Protein AF-A0A952D5P7-F1 (afdb_monomer_lite)

Sequence (368 aa):
MTSQTILGIRSDRVEPAFLETVGTHIARVNDELDELVASSSRLVEDAGRHTLSAGGKRLRPALVAIVAESTGKPFDGKRAARIGAAMELVHMATLMHDDVIDHASTRRGRPTAGSVFGNTAAILTGDVLLAKAMSVLAHDGDLRIIRMVSDMVVQMAEGEVRELEVRGNVHLSEDEHTEILRMKTAEFVRACCQAGALLAGLGEADAGEIGAYGFHIGMAFQIVDDLLDYEGDSEAIGKLRATDFREGCATYPLILVRPHLTEAELALVERKFGNGVSDDELRLIVQCTSAARWPPPAPSPITTCPRPRPASHRFRRRREGPCSRLWPRPSSPERREPVSPRRLRSRRHALSWRRAGGTRRRGSASPA

Structure (mmCIF, N/CA/C/O backbone):
data_AF-A0A952D5P7-F1
#
_entry.id   AF-A0A952D5P7-F1
#
loop_
_atom_site.group_PDB
_atom_site.id
_atom_site.type_symbol
_atom_site.label_atom_id
_atom_site.label_alt_id
_atom_site.label_comp_id
_atom_site.label_asym_id
_atom_site.label_entity_id
_atom_site.label_seq_id
_atom_site.pdbx_PDB_ins_code
_atom_site.Cartn_x
_atom_site.Cartn_y
_atom_site.Cartn_z
_atom_site.occupancy
_atom_site.B_iso_or_equiv
_atom_site.auth_seq_id
_atom_site.auth_comp_id
_atom_site.auth_asym_id
_atom_site.auth_atom_id
_atom_site.pdbx_PDB_model_num
ATOM 1 N N . MET A 1 1 ? 8.297 8.986 14.077 1.00 40.31 1 MET A N 1
ATOM 2 C CA . MET A 1 1 ? 8.394 10.119 13.126 1.00 40.31 1 MET A CA 1
ATOM 3 C C . MET A 1 1 ? 7.031 10.315 12.498 1.00 40.31 1 MET A C 1
ATOM 5 O O . MET A 1 1 ? 6.638 9.525 11.651 1.00 40.31 1 MET A O 1
ATOM 9 N N . THR A 1 2 ? 6.287 11.296 12.988 1.00 46.56 2 THR A N 1
ATOM 10 C CA . THR A 1 2 ? 4.833 11.389 12.830 1.00 46.56 2 THR A CA 1
ATOM 11 C C . THR A 1 2 ? 4.473 12.884 12.769 1.00 46.56 2 THR A C 1
ATOM 13 O O . THR A 1 2 ? 5.029 13.683 13.514 1.00 46.56 2 THR A O 1
ATOM 16 N N . SER A 1 3 ? 3.645 13.288 11.798 1.00 39.22 3 SER A N 1
ATOM 17 C CA . SER A 1 3 ? 3.281 14.672 11.397 1.00 39.22 3 SER A CA 1
ATOM 18 C C . SER A 1 3 ? 4.268 15.504 10.544 1.00 39.22 3 SER A C 1
ATOM 20 O O . SER A 1 3 ? 3.834 16.121 9.572 1.00 39.22 3 SER A O 1
ATOM 22 N N . GLN A 1 4 ? 5.586 15.506 10.792 1.00 43.34 4 GLN A N 1
ATOM 23 C CA . GLN A 1 4 ? 6.505 16.413 10.058 1.00 43.34 4 GLN A CA 1
ATOM 24 C C . GLN A 1 4 ? 6.654 16.125 8.547 1.00 43.34 4 GLN A C 1
ATOM 26 O O . GLN A 1 4 ? 6.896 17.046 7.773 1.00 43.34 4 GLN A O 1
ATOM 31 N N . THR A 1 5 ? 6.458 14.883 8.091 1.00 51.06 5 THR A N 1
ATOM 32 C CA . THR A 1 5 ? 6.579 14.522 6.661 1.00 51.06 5 THR A CA 1
ATOM 33 C C . THR A 1 5 ? 5.479 15.139 5.791 1.00 51.06 5 THR A C 1
ATOM 35 O O . THR A 1 5 ? 5.692 15.368 4.604 1.00 51.06 5 THR A O 1
ATOM 38 N N . ILE A 1 6 ? 4.308 15.429 6.366 1.00 50.66 6 ILE A N 1
ATOM 39 C CA . ILE A 1 6 ? 3.183 16.053 5.650 1.00 50.66 6 ILE A CA 1
ATOM 40 C C . ILE A 1 6 ? 3.339 17.572 5.592 1.00 50.66 6 ILE A C 1
ATOM 42 O O . ILE A 1 6 ? 2.975 18.181 4.594 1.00 50.66 6 ILE A O 1
ATOM 46 N N . LEU A 1 7 ? 3.977 18.170 6.599 1.00 45.31 7 LEU A N 1
ATOM 47 C CA . LEU A 1 7 ? 4.315 19.597 6.609 1.00 45.31 7 LEU A CA 1
ATOM 48 C C . LEU A 1 7 ? 5.419 19.967 5.598 1.00 45.31 7 LEU A C 1
ATOM 50 O O . LEU A 1 7 ? 5.612 21.145 5.317 1.00 45.31 7 LEU A O 1
ATOM 54 N N . GLY A 1 8 ? 6.126 18.976 5.040 1.00 46.44 8 GLY A N 1
ATOM 55 C CA . GLY A 1 8 ? 7.062 19.145 3.921 1.00 46.44 8 GLY A CA 1
ATOM 56 C C . GLY A 1 8 ? 6.413 19.073 2.530 1.00 46.44 8 GLY A C 1
ATOM 57 O O . GLY A 1 8 ? 7.090 19.307 1.530 1.00 46.44 8 GLY A O 1
ATOM 58 N N . ILE A 1 9 ? 5.116 18.748 2.439 1.00 54.69 9 ILE A N 1
ATOM 59 C CA . ILE A 1 9 ? 4.343 18.895 1.198 1.00 54.69 9 ILE A CA 1
ATOM 60 C C . ILE A 1 9 ? 4.233 20.393 0.936 1.00 54.69 9 ILE A C 1
ATOM 62 O O . ILE A 1 9 ? 3.907 21.139 1.856 1.00 54.69 9 ILE A O 1
ATOM 66 N N . ARG A 1 10 ? 4.525 20.842 -0.293 1.00 48.34 10 ARG A N 1
ATOM 67 C CA . ARG A 1 10 ? 4.485 22.271 -0.624 1.00 48.34 10 ARG A CA 1
ATOM 68 C C . ARG A 1 10 ? 3.146 22.874 -0.172 1.00 48.34 10 ARG A C 1
ATOM 70 O O . ARG A 1 10 ? 2.084 22.557 -0.711 1.00 48.34 10 ARG A O 1
ATOM 77 N N . SER A 1 11 ? 3.218 23.718 0.854 1.00 53.88 11 SER A N 1
ATOM 78 C CA . SER A 1 11 ? 2.071 24.335 1.526 1.00 53.88 11 SER A CA 1
ATOM 79 C C . SER A 1 11 ? 1.372 25.393 0.668 1.00 53.88 11 SER A C 1
ATOM 81 O O . SER A 1 11 ? 0.355 25.944 1.074 1.00 53.88 11 SER A O 1
ATOM 83 N N . ASP A 1 12 ? 1.891 25.667 -0.532 1.00 63.38 12 ASP A N 1
ATOM 84 C CA . ASP A 1 12 ? 1.315 26.585 -1.514 1.00 63.38 12 ASP A CA 1
ATOM 85 C C . ASP A 1 12 ? 0.089 26.001 -2.238 1.00 63.38 12 ASP A C 1
ATOM 87 O O . ASP A 1 12 ? -0.689 26.753 -2.822 1.00 63.38 12 ASP A O 1
ATOM 91 N N . ARG A 1 13 ? -0.100 24.672 -2.206 1.00 69.88 13 ARG A N 1
ATOM 92 C CA . ARG A 1 13 ? -1.185 23.977 -2.926 1.00 69.88 13 ARG A CA 1
ATOM 93 C C . ARG A 1 13 ? -2.249 23.341 -2.038 1.00 69.88 13 ARG A C 1
ATOM 95 O O . ARG A 1 13 ? -3.287 22.937 -2.559 1.00 69.88 13 ARG A O 1
ATOM 102 N N . VAL A 1 14 ? -2.004 23.223 -0.735 1.00 76.81 14 VAL A N 1
ATOM 103 C CA . VAL A 1 14 ? -2.918 22.571 0.211 1.00 76.81 14 VAL A CA 1
ATOM 104 C C . VAL A 1 14 ? -3.137 23.484 1.405 1.00 76.81 14 VAL A C 1
ATOM 106 O O . VAL A 1 14 ? -2.178 23.989 1.982 1.00 76.81 14 VAL A O 1
ATOM 109 N N . GLU A 1 15 ? -4.400 23.691 1.781 1.00 83.62 15 GLU A N 1
ATOM 110 C CA . GLU A 1 15 ? -4.741 24.554 2.910 1.00 83.62 15 GLU A CA 1
ATOM 111 C C . GLU A 1 15 ? -4.111 24.032 4.217 1.00 83.62 15 GLU A C 1
ATOM 113 O O . GLU A 1 15 ? -4.280 22.853 4.546 1.00 83.62 15 GLU A O 1
ATOM 118 N N . PRO A 1 16 ? -3.427 24.885 5.007 1.00 83.06 16 PRO A N 1
ATOM 119 C CA . PRO A 1 16 ? -2.783 24.464 6.253 1.00 83.06 16 PRO A CA 1
ATOM 120 C C . PRO A 1 16 ? -3.735 23.791 7.247 1.00 83.06 16 PRO A C 1
ATOM 122 O O . PRO A 1 16 ? -3.363 22.803 7.875 1.00 83.06 16 PRO A O 1
ATOM 125 N N . ALA A 1 17 ? -4.980 24.272 7.335 1.00 85.31 17 ALA A N 1
ATOM 126 C CA . ALA A 1 17 ? -6.007 23.688 8.196 1.00 85.31 17 ALA A CA 1
ATOM 127 C C . ALA A 1 17 ? -6.313 22.228 7.823 1.00 85.31 17 ALA A C 1
ATOM 129 O O . ALA A 1 17 ? -6.470 21.380 8.696 1.00 85.31 17 ALA A O 1
ATOM 130 N N . PHE A 1 18 ? -6.326 21.903 6.527 1.00 86.00 18 PHE A N 1
ATOM 131 C CA . PHE A 1 18 ? -6.507 20.524 6.084 1.00 86.00 18 PHE A CA 1
ATOM 132 C C . PHE A 1 18 ? -5.317 19.644 6.484 1.00 86.00 18 PHE A C 1
ATOM 134 O O . PHE A 1 18 ? -5.513 18.525 6.955 1.00 86.00 18 PHE A O 1
ATOM 141 N N . LEU A 1 19 ? -4.081 20.143 6.358 1.00 85.44 19 LEU A N 1
ATOM 142 C CA . LEU A 1 19 ? -2.887 19.404 6.791 1.00 85.44 19 LEU A CA 1
ATOM 143 C C . LEU A 1 19 ? -2.897 19.128 8.304 1.00 85.44 19 LEU A C 1
ATOM 145 O O . LEU A 1 19 ? -2.477 18.051 8.730 1.00 85.44 19 LEU A O 1
ATOM 149 N N . GLU A 1 20 ? -3.4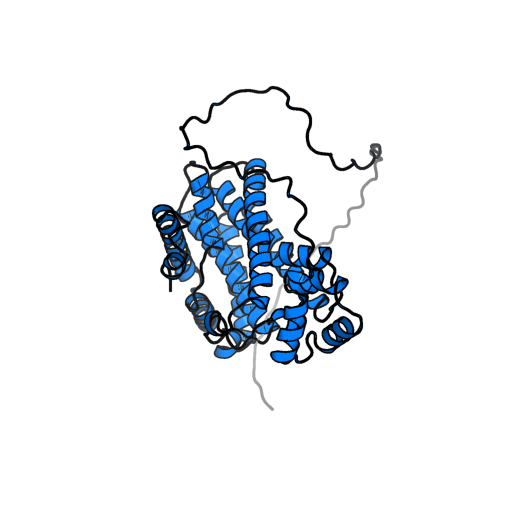13 20.057 9.109 1.00 87.19 20 GLU A N 1
ATOM 150 C CA . GLU A 1 20 ? -3.600 19.876 10.553 1.00 87.19 20 GLU A CA 1
ATOM 151 C C . GLU A 1 20 ? -4.640 18.787 10.871 1.00 87.19 20 GLU A C 1
ATOM 153 O O . GLU A 1 20 ? -4.386 17.904 11.700 1.00 87.19 20 GLU A O 1
ATOM 158 N N . THR A 1 21 ? -5.773 18.776 10.159 1.00 88.62 21 THR A N 1
ATOM 159 C CA . THR A 1 21 ? -6.777 17.703 10.257 1.00 88.62 21 THR A CA 1
ATOM 160 C C . THR A 1 21 ? -6.169 16.341 9.924 1.00 88.62 21 THR A C 1
ATOM 162 O O . THR A 1 21 ? -6.333 15.380 10.680 1.00 88.62 21 THR A O 1
ATOM 165 N N . VAL A 1 22 ? -5.406 16.248 8.830 1.00 90.00 22 VAL A N 1
ATOM 166 C CA . VAL A 1 22 ? -4.704 15.013 8.445 1.00 90.00 22 VAL A CA 1
ATOM 167 C C . VAL A 1 22 ? -3.734 14.578 9.549 1.00 90.00 22 VAL A C 1
ATOM 169 O O . VAL A 1 22 ? -3.730 13.409 9.938 1.00 90.00 22 VAL A O 1
ATOM 172 N N . GLY A 1 23 ? -2.945 15.509 10.095 1.00 90.12 23 GLY A N 1
ATOM 173 C CA . GLY A 1 23 ? -2.011 15.237 11.191 1.00 90.12 23 GLY A CA 1
ATOM 174 C C . GLY A 1 23 ? -2.701 14.695 12.445 1.00 90.12 23 GLY A C 1
ATOM 175 O O . GLY A 1 23 ? -2.203 13.754 13.064 1.00 90.12 23 GLY A O 1
ATOM 176 N N . THR A 1 24 ? -3.883 15.219 12.774 1.00 91.81 24 THR A N 1
ATOM 177 C CA . THR A 1 24 ? -4.693 14.765 13.915 1.00 91.81 24 THR A CA 1
ATOM 178 C C . THR A 1 24 ? -5.162 13.321 13.739 1.00 91.81 24 THR A C 1
ATOM 180 O O . THR A 1 24 ? -5.039 12.509 14.659 1.00 91.81 24 THR A O 1
ATOM 183 N N . HIS A 1 25 ? -5.664 12.964 12.555 1.00 94.00 25 HIS A N 1
ATOM 184 C CA . HIS A 1 25 ? -6.090 11.588 12.269 1.00 94.00 25 HIS A CA 1
ATOM 185 C C . HIS A 1 25 ? -4.917 10.612 12.247 1.00 94.00 25 HIS A C 1
ATOM 187 O O . HIS A 1 25 ? -5.035 9.501 12.758 1.00 94.00 25 HIS A O 1
ATOM 193 N N . ILE A 1 26 ? -3.763 11.039 11.732 1.00 93.38 26 ILE A N 1
ATOM 194 C CA . ILE A 1 26 ? -2.533 10.243 11.781 1.00 93.38 26 ILE A CA 1
ATOM 195 C C . ILE A 1 26 ? -2.104 9.991 13.221 1.00 93.38 26 ILE A C 1
ATOM 197 O O . ILE A 1 26 ? -1.764 8.858 13.544 1.00 93.38 26 ILE A O 1
ATOM 201 N N . ALA A 1 27 ? -2.123 11.004 14.090 1.00 92.75 27 ALA A N 1
ATOM 202 C CA . ALA A 1 27 ? -1.778 10.833 15.500 1.00 92.75 27 ALA A CA 1
ATOM 203 C C . ALA A 1 27 ? -2.647 9.748 16.157 1.00 92.75 27 ALA A C 1
ATOM 205 O O . ALA A 1 27 ? -2.105 8.783 16.682 1.00 92.75 27 ALA A O 1
ATOM 206 N N . ARG A 1 28 ? -3.973 9.823 15.984 1.00 95.00 28 ARG A N 1
ATOM 207 C CA . ARG A 1 28 ? -4.914 8.820 16.517 1.00 95.00 28 ARG A CA 1
ATOM 208 C C . ARG A 1 28 ? -4.662 7.409 15.985 1.00 95.00 28 ARG A C 1
ATOM 210 O O . ARG A 1 28 ? -4.776 6.443 16.727 1.00 95.00 28 ARG A O 1
ATOM 217 N N . VAL A 1 29 ? -4.332 7.281 14.699 1.00 96.31 29 VAL A N 1
ATOM 218 C CA . VAL A 1 29 ? -3.965 5.985 14.107 1.00 96.31 29 VAL A CA 1
ATOM 219 C C . VAL A 1 29 ? -2.674 5.447 14.724 1.00 96.31 29 VAL A C 1
ATOM 221 O O . VAL A 1 29 ? -2.585 4.249 14.962 1.00 96.31 29 VAL A O 1
ATOM 224 N N . ASN A 1 30 ? -1.677 6.298 14.986 1.00 94.25 30 ASN A N 1
ATOM 225 C CA . ASN A 1 30 ? -0.434 5.845 15.614 1.00 94.25 30 ASN A CA 1
ATOM 226 C C . ASN A 1 30 ? -0.658 5.376 17.052 1.00 94.25 30 ASN A C 1
ATOM 228 O O . ASN A 1 30 ? -0.090 4.354 17.416 1.00 94.25 30 ASN A O 1
ATOM 232 N N . ASP A 1 31 ? -1.518 6.058 17.813 1.00 95.06 31 ASP A N 1
ATOM 233 C CA . ASP A 1 31 ? -1.876 5.629 19.168 1.00 95.06 31 ASP A CA 1
ATOM 234 C C . ASP A 1 31 ? -2.476 4.209 19.148 1.00 95.06 31 ASP A C 1
ATOM 236 O O . ASP A 1 31 ? -2.040 3.330 19.891 1.00 95.06 31 ASP A O 1
ATOM 240 N N . GLU A 1 32 ? -3.415 3.938 18.232 1.00 97.25 32 GLU A N 1
ATOM 241 C CA . GLU A 1 32 ? -3.988 2.593 18.065 1.00 97.25 32 GLU A CA 1
ATOM 242 C C . GLU A 1 32 ? -2.945 1.582 17.542 1.00 97.25 32 GLU A C 1
ATOM 244 O O . GLU A 1 32 ? -2.941 0.425 17.961 1.00 97.25 32 GLU A O 1
ATOM 249 N N . LEU A 1 33 ? -2.027 1.982 16.653 1.00 96.38 33 LEU A N 1
ATOM 250 C CA . LEU A 1 33 ? -0.957 1.101 16.164 1.00 96.38 33 LEU A CA 1
ATOM 251 C C . LEU A 1 33 ? 0.014 0.698 17.272 1.00 96.38 33 LEU A C 1
ATOM 253 O O . LEU A 1 33 ? 0.384 -0.473 17.327 1.00 96.38 33 LEU A O 1
ATOM 257 N N . ASP A 1 34 ? 0.407 1.621 18.150 1.00 94.19 34 ASP A N 1
ATOM 258 C CA . ASP A 1 34 ? 1.333 1.349 19.254 1.00 94.19 34 ASP A CA 1
ATOM 259 C C . ASP A 1 34 ? 0.781 0.302 20.229 1.00 94.19 34 ASP A C 1
ATOM 261 O O . ASP A 1 34 ? 1.543 -0.542 20.726 1.00 94.19 34 ASP A O 1
ATOM 265 N N . GLU A 1 35 ? -0.537 0.317 20.452 1.00 95.44 35 GLU A N 1
ATOM 266 C CA . GLU A 1 35 ? -1.253 -0.727 21.186 1.00 95.44 35 GLU A CA 1
ATOM 267 C C . GLU A 1 35 ? -1.297 -2.039 20.393 1.00 95.44 35 GLU A C 1
ATOM 269 O O . GLU A 1 35 ? -0.984 -3.108 20.922 1.00 95.44 35 GLU A O 1
ATOM 274 N N . LEU A 1 36 ? -1.675 -1.980 19.114 1.00 96.44 36 LEU A N 1
ATOM 275 C CA . LEU A 1 36 ? -1.920 -3.174 18.311 1.00 96.44 36 LEU A CA 1
ATOM 276 C C . LEU A 1 36 ? -0.642 -3.939 17.945 1.00 96.44 36 LEU A C 1
ATOM 278 O O . LEU A 1 36 ? -0.701 -5.160 17.781 1.00 96.44 36 LEU A O 1
ATOM 282 N N . VAL A 1 37 ? 0.521 -3.291 17.841 1.00 95.81 37 VAL A N 1
ATOM 283 C CA . VAL A 1 37 ? 1.791 -3.994 17.573 1.00 95.81 37 VAL A CA 1
ATOM 284 C C . VAL A 1 37 ? 2.309 -4.776 18.783 1.00 95.81 37 VAL A C 1
ATOM 286 O O . VAL A 1 37 ? 3.024 -5.760 18.585 1.00 95.81 37 VAL A O 1
ATOM 289 N N . ALA A 1 38 ? 1.887 -4.435 20.007 1.00 95.19 38 ALA A N 1
ATOM 290 C CA . ALA A 1 38 ? 2.296 -5.129 21.232 1.00 95.19 38 ALA A CA 1
ATOM 291 C C . A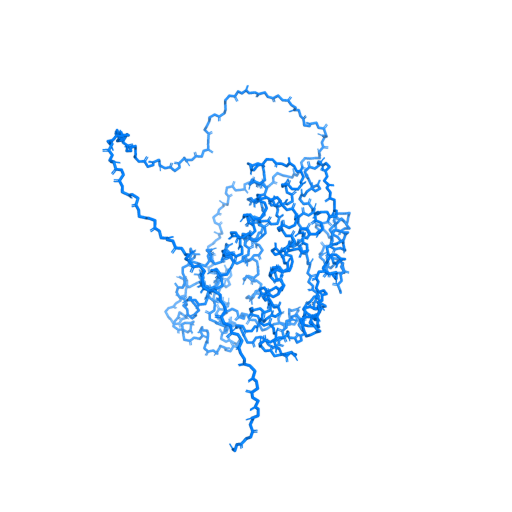LA A 1 38 ? 2.002 -6.639 21.168 1.00 95.19 38 ALA A C 1
ATOM 293 O O . ALA A 1 38 ? 0.968 -7.063 20.642 1.00 95.19 38 ALA A O 1
ATOM 294 N N . SER A 1 39 ? 2.908 -7.482 21.665 1.00 95.75 39 SER A N 1
ATOM 295 C CA . SER A 1 39 ? 2.803 -8.938 21.513 1.00 95.75 39 SER A CA 1
ATOM 296 C C . SER A 1 39 ? 3.342 -9.679 22.729 1.00 95.75 39 SER A C 1
ATOM 298 O O . SER A 1 39 ? 4.310 -9.273 23.356 1.00 95.75 39 SER A O 1
ATOM 300 N N . SER A 1 40 ? 2.764 -10.843 23.030 1.00 94.38 40 SER A N 1
ATOM 301 C CA . SER A 1 40 ? 3.341 -11.753 24.028 1.00 94.38 40 SER A CA 1
ATOM 302 C C . SER A 1 40 ? 4.680 -12.346 23.571 1.00 94.38 40 SER A C 1
ATOM 304 O O . SER A 1 40 ? 5.491 -12.759 24.399 1.00 94.38 40 SER A O 1
ATOM 306 N N . SER A 1 41 ? 4.925 -12.387 22.257 1.00 97.12 41 SER A N 1
ATOM 307 C CA . SER A 1 41 ? 6.217 -12.751 21.684 1.00 97.12 41 SER A CA 1
ATOM 308 C C . SER A 1 41 ? 7.071 -11.503 21.497 1.00 97.12 41 SER A C 1
ATOM 310 O O . SER A 1 41 ? 6.788 -10.678 20.627 1.00 97.12 41 SER A O 1
ATOM 312 N N . ARG A 1 42 ? 8.159 -11.411 22.269 1.00 96.44 42 ARG A N 1
ATOM 313 C CA . ARG A 1 42 ? 9.106 -10.292 22.197 1.00 96.44 42 ARG A CA 1
ATOM 314 C C . ARG A 1 42 ? 9.672 -10.087 20.789 1.00 96.44 42 ARG A C 1
ATOM 316 O O . ARG A 1 42 ? 9.766 -8.955 20.346 1.00 96.44 42 ARG A O 1
ATOM 323 N N . LEU A 1 43 ? 9.990 -11.166 20.069 1.00 95.88 43 LEU A N 1
ATOM 324 C CA . LEU A 1 43 ? 10.526 -11.074 18.705 1.00 95.88 43 LEU A CA 1
ATOM 325 C C . LEU A 1 43 ? 9.527 -10.421 17.736 1.00 95.88 43 LEU A C 1
ATOM 327 O O . LEU A 1 43 ? 9.912 -9.573 16.939 1.00 95.88 43 LEU A O 1
ATOM 331 N N . VAL A 1 44 ? 8.248 -10.794 17.832 1.00 96.88 44 VAL A N 1
ATOM 332 C CA . VAL A 1 44 ? 7.176 -10.220 17.003 1.00 96.88 44 VAL A CA 1
ATOM 333 C C . VAL A 1 44 ? 6.958 -8.750 17.349 1.00 96.88 44 VAL A C 1
ATOM 335 O O . VAL A 1 44 ? 6.784 -7.927 16.454 1.00 96.88 44 VAL A O 1
ATOM 338 N N . GLU A 1 45 ? 6.970 -8.411 18.640 1.00 97.06 45 GLU A N 1
ATOM 339 C CA . GLU A 1 45 ? 6.838 -7.021 19.074 1.00 97.06 45 GLU A CA 1
ATOM 340 C C . GLU A 1 45 ? 8.015 -6.166 18.596 1.00 97.06 45 GLU A C 1
ATOM 342 O O . GLU A 1 45 ? 7.791 -5.123 17.986 1.00 97.06 45 GLU A O 1
ATOM 347 N N . ASP A 1 46 ? 9.252 -6.622 18.799 1.00 96.81 46 ASP A N 1
ATOM 348 C CA . ASP A 1 46 ? 10.459 -5.891 18.409 1.00 96.81 46 ASP A CA 1
ATOM 349 C C . ASP A 1 46 ? 10.507 -5.678 16.882 1.00 96.81 46 ASP A C 1
ATOM 351 O O . ASP A 1 46 ? 10.734 -4.556 16.422 1.00 96.81 46 ASP A O 1
ATOM 355 N N . ALA A 1 47 ? 10.207 -6.707 16.079 1.00 96.06 47 ALA A N 1
ATOM 356 C CA . ALA A 1 47 ? 10.176 -6.602 14.617 1.00 96.06 47 ALA A CA 1
ATOM 357 C C . ALA A 1 47 ? 9.012 -5.730 14.097 1.00 96.06 47 ALA A C 1
ATOM 359 O O . ALA A 1 47 ? 9.188 -4.930 13.169 1.00 96.06 47 ALA A O 1
ATOM 360 N N . GLY A 1 48 ? 7.829 -5.832 14.712 1.00 96.00 48 GLY A N 1
ATOM 361 C CA . GLY A 1 48 ? 6.672 -5.000 14.379 1.00 96.00 48 GLY A CA 1
ATOM 362 C C . GLY A 1 48 ? 6.909 -3.526 14.718 1.00 96.00 48 GLY A C 1
ATOM 363 O O . GLY A 1 48 ? 6.678 -2.650 13.880 1.00 96.00 48 GLY A O 1
ATOM 364 N N . ARG A 1 49 ? 7.453 -3.243 15.909 1.00 95.62 49 ARG A N 1
ATOM 365 C CA . ARG A 1 49 ? 7.838 -1.888 16.336 1.00 95.62 49 ARG A CA 1
ATOM 366 C C . ARG A 1 49 ? 8.965 -1.321 15.486 1.00 95.62 49 ARG A C 1
ATOM 368 O O . ARG A 1 49 ? 8.923 -0.137 15.160 1.00 95.62 49 ARG A O 1
ATOM 375 N N . HIS A 1 50 ? 9.935 -2.139 15.075 1.00 94.50 50 HIS A N 1
ATOM 376 C CA . HIS A 1 50 ? 10.985 -1.713 14.147 1.00 94.50 50 HIS A CA 1
ATOM 377 C C . HIS A 1 50 ? 10.385 -1.212 12.829 1.00 94.50 50 HIS A C 1
ATOM 379 O O . HIS A 1 50 ? 10.656 -0.079 12.426 1.00 94.50 50 HIS A O 1
ATOM 385 N N . THR A 1 51 ? 9.486 -1.995 12.228 1.00 92.31 51 THR A N 1
ATOM 386 C CA . THR A 1 51 ? 8.772 -1.625 10.993 1.00 92.31 51 THR A CA 1
ATOM 387 C C . THR A 1 51 ? 7.919 -0.368 11.184 1.00 92.31 51 THR A C 1
ATOM 389 O O . THR A 1 51 ? 7.961 0.548 10.362 1.00 92.31 51 THR A O 1
ATOM 392 N N . LEU A 1 52 ? 7.204 -0.257 12.309 1.00 91.88 52 LEU A N 1
ATOM 393 C CA . LEU A 1 52 ? 6.414 0.931 12.647 1.00 91.88 52 LEU A CA 1
ATOM 394 C C . LEU A 1 52 ? 7.300 2.184 12.786 1.00 91.88 52 LEU A C 1
ATOM 396 O O . LEU A 1 52 ? 6.970 3.253 12.260 1.00 91.88 52 LEU A O 1
ATOM 400 N N . SER A 1 53 ? 8.453 2.044 13.448 1.00 88.06 53 SER A N 1
ATOM 401 C CA . SER A 1 53 ? 9.408 3.125 13.726 1.00 88.06 53 SER A CA 1
ATOM 402 C C . SER A 1 53 ? 10.137 3.638 12.483 1.00 88.06 53 SER A C 1
ATOM 404 O O . SER A 1 53 ? 10.562 4.797 12.466 1.00 88.06 53 SER A O 1
ATOM 406 N N . ALA A 1 54 ? 10.212 2.830 11.415 1.00 82.00 54 ALA A N 1
ATOM 407 C CA . ALA A 1 54 ? 10.715 3.254 10.106 1.00 82.00 54 ALA A CA 1
ATOM 408 C C . ALA A 1 54 ? 9.850 4.360 9.463 1.00 82.00 54 ALA A C 1
ATOM 410 O O . ALA A 1 54 ? 10.213 4.942 8.438 1.00 82.00 54 ALA A O 1
ATOM 411 N N . GLY A 1 55 ? 8.718 4.691 10.093 1.00 75.31 55 GLY A N 1
ATOM 412 C CA . GLY A 1 55 ? 7.882 5.831 9.766 1.00 75.31 55 GLY A CA 1
ATOM 413 C C . GLY A 1 55 ? 6.969 5.551 8.583 1.00 75.31 55 GLY A C 1
ATOM 414 O O . GLY A 1 55 ? 6.666 4.407 8.236 1.00 75.31 55 GLY A O 1
ATOM 415 N N . GLY A 1 56 ? 6.503 6.624 7.958 1.00 78.25 56 GLY A N 1
ATOM 416 C CA . GLY A 1 56 ? 5.597 6.583 6.820 1.00 78.25 56 GLY A CA 1
ATOM 417 C C . GLY A 1 56 ? 4.624 7.737 6.847 1.00 78.25 56 GLY A C 1
ATOM 418 O O . GLY A 1 56 ? 4.377 8.341 7.886 1.00 78.25 56 GLY A O 1
ATOM 419 N N . LYS A 1 57 ? 4.073 8.049 5.675 1.00 83.25 57 LYS A N 1
ATOM 420 C CA . LYS A 1 57 ? 3.128 9.160 5.528 1.00 83.25 57 LYS A CA 1
ATOM 421 C C . LYS A 1 57 ? 1.782 8.867 6.203 1.00 83.25 57 LYS A C 1
ATOM 423 O O . LYS A 1 57 ? 1.033 9.803 6.431 1.00 83.25 57 LYS A O 1
ATOM 428 N N . ARG A 1 58 ? 1.471 7.588 6.484 1.00 88.81 58 ARG A N 1
ATOM 429 C CA . ARG A 1 58 ? 0.201 7.114 7.075 1.00 88.81 58 ARG A CA 1
ATOM 430 C C . ARG A 1 58 ? -1.037 7.697 6.378 1.00 88.81 58 ARG A C 1
ATOM 432 O O . ARG A 1 58 ? -2.073 7.911 6.995 1.00 88.81 58 ARG A O 1
ATOM 439 N N . LEU A 1 59 ? -0.935 7.944 5.070 1.00 85.38 59 LEU A N 1
ATOM 440 C CA . LEU A 1 59 ? -2.009 8.575 4.308 1.00 85.38 59 LEU A CA 1
ATOM 441 C C . LEU A 1 59 ? -3.190 7.616 4.113 1.00 85.38 59 LEU A C 1
ATOM 443 O O . LEU A 1 59 ? -4.325 8.004 4.353 1.00 85.38 59 LEU A O 1
ATOM 447 N N . ARG A 1 60 ? -2.924 6.349 3.758 1.00 90.56 60 ARG A N 1
ATOM 448 C CA . ARG A 1 60 ? -3.950 5.300 3.608 1.00 90.56 60 ARG A CA 1
ATOM 449 C C . ARG A 1 60 ? -4.842 5.156 4.850 1.00 90.56 60 ARG A C 1
ATOM 451 O O . ARG A 1 60 ? -6.056 5.257 4.693 1.00 90.56 60 ARG A O 1
ATOM 458 N N . PRO A 1 61 ? -4.306 4.966 6.068 1.00 91.56 61 PRO A N 1
ATOM 459 C CA . PRO A 1 61 ? -5.151 4.826 7.247 1.00 91.56 61 PRO A CA 1
ATOM 460 C C . PRO A 1 61 ? -5.824 6.147 7.647 1.00 91.56 61 PRO A C 1
ATOM 462 O O . PRO A 1 61 ? -6.955 6.127 8.125 1.00 91.56 61 PRO A O 1
ATOM 465 N N . ALA A 1 62 ? -5.196 7.301 7.386 1.00 91.38 62 ALA A N 1
ATOM 466 C CA . ALA A 1 62 ? -5.817 8.604 7.623 1.00 91.38 62 ALA A CA 1
ATOM 467 C C . ALA A 1 62 ? -7.017 8.868 6.697 1.00 91.38 62 ALA A C 1
ATOM 469 O O . ALA A 1 62 ? -7.983 9.500 7.127 1.00 91.38 62 ALA A O 1
ATOM 470 N N . LEU A 1 63 ? -7.001 8.353 5.458 1.00 95.12 63 LEU A N 1
ATOM 471 C CA . LEU A 1 63 ? -8.118 8.494 4.515 1.00 95.12 63 LEU A CA 1
ATOM 472 C C . LEU A 1 63 ? -9.430 7.935 5.071 1.00 95.12 63 LEU A C 1
ATOM 474 O O . LEU A 1 63 ? -10.478 8.493 4.767 1.00 95.12 63 LEU A O 1
ATOM 478 N N . VAL A 1 64 ? -9.388 6.901 5.919 1.00 97.88 64 VAL A N 1
ATOM 479 C CA . VAL A 1 64 ? -10.590 6.352 6.568 1.00 97.88 64 VAL A CA 1
ATOM 480 C C . VAL A 1 64 ? -11.317 7.443 7.362 1.00 97.88 64 VAL A C 1
ATOM 482 O O . VAL A 1 64 ? -12.511 7.671 7.169 1.00 97.88 64 VAL A O 1
ATOM 485 N N . ALA A 1 65 ? -10.595 8.163 8.222 1.00 96.44 65 ALA A N 1
ATOM 486 C CA . ALA A 1 65 ? -11.176 9.207 9.058 1.00 96.44 65 ALA A CA 1
ATOM 487 C C . ALA A 1 65 ? -11.470 10.496 8.272 1.00 96.44 65 ALA A C 1
ATOM 489 O O . ALA A 1 65 ? -12.526 11.093 8.464 1.00 96.44 65 ALA A O 1
ATOM 490 N N . ILE A 1 66 ? -10.590 10.884 7.339 1.00 95.56 66 ILE A N 1
ATOM 491 C CA . ILE A 1 66 ? -10.786 12.062 6.475 1.00 95.56 66 ILE A CA 1
ATOM 492 C C . ILE A 1 66 ? -12.057 11.913 5.637 1.00 95.56 66 ILE A C 1
ATOM 494 O O . ILE A 1 66 ? -12.833 12.858 5.506 1.00 95.56 66 ILE A O 1
ATOM 498 N N . VAL A 1 67 ? -12.290 10.726 5.073 1.00 97.44 67 VAL A N 1
ATOM 499 C CA . VAL A 1 67 ? -13.496 10.464 4.287 1.00 97.44 67 VAL A CA 1
ATOM 500 C C . VAL A 1 67 ? -14.734 10.419 5.171 1.00 97.44 67 VAL A C 1
ATOM 502 O O . VAL A 1 67 ? -15.750 10.989 4.789 1.00 97.44 67 VAL A O 1
ATOM 505 N N . ALA A 1 68 ? -14.668 9.799 6.353 1.00 97.44 68 ALA A N 1
ATOM 506 C CA . ALA A 1 68 ? -15.792 9.817 7.287 1.00 97.44 68 ALA A CA 1
ATOM 507 C C . ALA A 1 68 ? -16.199 11.260 7.647 1.00 97.44 68 ALA A C 1
ATOM 509 O O . ALA A 1 68 ? -17.379 11.610 7.581 1.00 97.44 68 ALA A O 1
ATOM 510 N N . GLU A 1 69 ? -15.217 12.117 7.936 1.00 95.44 69 GLU A N 1
ATOM 511 C CA . GLU A 1 69 ? -15.418 13.530 8.258 1.00 95.44 69 GLU A CA 1
ATOM 512 C C . GLU A 1 69 ? -15.958 14.342 7.071 1.00 95.44 69 GLU A C 1
ATOM 514 O O . GLU A 1 69 ? -16.886 15.137 7.240 1.00 95.44 69 GLU A O 1
ATOM 519 N N . SER A 1 70 ? -15.459 14.103 5.853 1.00 94.81 70 SER A N 1
ATOM 520 C CA . SER A 1 70 ? -15.884 14.841 4.653 1.00 94.81 70 SER A CA 1
ATOM 521 C C . SER A 1 70 ? -17.351 14.611 4.275 1.00 94.81 70 SER A C 1
ATOM 523 O O . SER A 1 70 ? -17.946 15.434 3.576 1.00 94.81 70 SER A O 1
ATOM 525 N N . THR A 1 71 ? -17.978 13.545 4.786 1.00 94.56 71 THR A N 1
ATOM 526 C CA . THR A 1 71 ? -19.421 13.313 4.616 1.00 94.56 71 THR A CA 1
ATOM 527 C C . THR A 1 71 ? -20.295 14.331 5.359 1.00 94.56 71 THR A C 1
ATOM 529 O O . THR A 1 71 ? -21.494 14.431 5.079 1.00 94.56 71 THR A O 1
ATOM 532 N N . GLY A 1 72 ? -19.733 15.056 6.334 1.00 94.00 72 GLY A N 1
ATOM 533 C CA . GLY A 1 72 ? -20.461 15.974 7.211 1.00 94.00 72 GLY A CA 1
ATOM 534 C C . GLY A 1 72 ? -21.439 15.285 8.172 1.00 94.00 72 GLY A C 1
ATOM 535 O O . GLY A 1 72 ? -22.251 15.963 8.807 1.00 94.00 72 GLY A O 1
ATOM 536 N N . LYS A 1 73 ? -21.405 13.950 8.271 1.00 94.19 73 LYS A N 1
ATOM 537 C CA . LYS A 1 73 ? -22.218 13.176 9.214 1.00 94.19 73 LYS A CA 1
ATOM 538 C C . LYS A 1 73 ? -21.425 12.879 10.493 1.00 94.19 73 LYS A C 1
ATOM 540 O O . LYS A 1 73 ? -20.208 12.719 10.429 1.00 94.19 73 LYS A O 1
ATOM 545 N N . PRO A 1 74 ? -22.092 12.763 11.656 1.00 94.62 74 PRO A N 1
ATOM 546 C CA . PRO A 1 74 ? -21.441 12.280 12.869 1.00 94.62 74 PRO A CA 1
ATOM 547 C C . PRO A 1 74 ? -20.887 10.865 12.673 1.00 94.62 74 PRO A C 1
ATOM 549 O O . PRO A 1 74 ? -21.572 10.003 12.122 1.00 94.62 74 PRO A O 1
ATOM 552 N N . PHE A 1 75 ? -19.679 10.621 13.172 1.00 96.25 75 PHE A N 1
ATOM 553 C CA . PHE A 1 75 ? -19.043 9.306 13.181 1.00 96.25 75 PHE A CA 1
ATOM 554 C C . PHE A 1 75 ? -18.215 9.128 14.460 1.00 96.25 75 PHE A C 1
ATOM 556 O O . PHE A 1 75 ? -17.859 10.102 15.126 1.00 96.25 75 PHE A O 1
ATOM 563 N N . ASP A 1 76 ? -17.907 7.880 14.810 1.00 97.12 76 ASP A N 1
ATOM 564 C CA . ASP A 1 76 ? -17.014 7.568 15.927 1.00 97.12 76 ASP A CA 1
ATOM 565 C C . ASP A 1 76 ? -15.551 7.654 15.464 1.00 97.12 76 ASP A C 1
ATOM 567 O O . ASP A 1 76 ? -15.047 6.786 14.746 1.00 97.12 76 ASP A O 1
ATOM 571 N N . GLY A 1 77 ? -14.864 8.718 15.888 1.00 96.06 77 GLY A N 1
ATOM 572 C CA . GLY A 1 77 ? -13.464 8.959 15.546 1.00 96.06 77 GLY A CA 1
ATOM 573 C C . GLY A 1 77 ? -12.493 7.916 16.104 1.00 96.06 77 GLY A C 1
ATOM 574 O O . GLY A 1 77 ? -11.473 7.656 15.467 1.00 96.06 77 GLY A O 1
ATOM 575 N N . LYS A 1 78 ? -12.803 7.286 17.246 1.00 96.44 78 LYS A N 1
ATOM 576 C CA . LYS A 1 78 ? -11.969 6.216 17.811 1.00 96.44 78 LYS A CA 1
ATOM 577 C C . LYS A 1 78 ? -12.123 4.942 16.989 1.00 96.44 78 LYS A C 1
ATOM 579 O O . LYS A 1 78 ? -11.127 4.337 16.601 1.00 96.44 78 LYS A O 1
ATOM 584 N N . ARG A 1 79 ? -13.362 4.578 16.646 1.00 97.75 79 ARG A N 1
ATOM 585 C CA . ARG A 1 79 ? -13.638 3.454 15.738 1.00 97.75 79 ARG A CA 1
ATOM 586 C C . ARG A 1 79 ? -12.946 3.648 14.385 1.00 97.75 79 ARG A C 1
ATOM 588 O O . ARG A 1 79 ? -12.307 2.723 13.894 1.00 97.75 79 ARG A O 1
ATOM 595 N N . ALA A 1 80 ? -13.005 4.854 13.813 1.00 98.06 80 ALA A N 1
ATOM 596 C CA . ALA A 1 80 ? -12.320 5.171 12.559 1.00 98.06 80 ALA A CA 1
ATOM 597 C C . ALA A 1 80 ? -10.794 5.056 12.658 1.00 98.06 80 ALA A C 1
ATOM 599 O O . ALA A 1 80 ? -10.179 4.472 11.768 1.00 98.06 80 ALA A O 1
ATOM 600 N N . ALA A 1 81 ? -10.188 5.545 13.744 1.00 97.88 81 ALA A N 1
ATOM 601 C CA . ALA A 1 81 ? -8.754 5.392 13.982 1.00 97.88 81 ALA A CA 1
ATOM 602 C C . ALA A 1 81 ? -8.350 3.917 14.110 1.00 97.88 81 ALA A C 1
ATOM 604 O O . ALA A 1 81 ? -7.361 3.504 13.511 1.00 97.88 81 ALA A O 1
ATOM 605 N N . ARG A 1 82 ? -9.149 3.104 14.811 1.00 98.31 82 ARG A N 1
ATOM 606 C CA . ARG A 1 82 ? -8.887 1.672 15.003 1.00 98.31 82 ARG A CA 1
ATOM 607 C C . ARG A 1 82 ? -9.015 0.863 13.709 1.00 98.31 82 ARG A C 1
ATOM 609 O O . ARG A 1 82 ? -8.177 0.004 13.443 1.00 98.31 82 ARG A O 1
ATOM 616 N N . ILE A 1 83 ? -10.008 1.167 12.868 1.00 98.50 83 ILE A N 1
ATOM 617 C CA . ILE A 1 83 ? -10.116 0.591 11.515 1.00 98.50 83 ILE A CA 1
ATOM 618 C C . ILE A 1 83 ? -8.960 1.067 10.631 1.00 98.50 83 ILE A C 1
ATOM 620 O O . ILE A 1 83 ? -8.347 0.254 9.946 1.00 98.50 83 ILE A O 1
ATOM 624 N N . GLY A 1 84 ? -8.600 2.352 10.688 1.00 98.12 84 GLY A N 1
ATOM 625 C CA . GLY A 1 84 ? -7.411 2.879 10.018 1.00 98.12 84 GLY A CA 1
ATOM 626 C C . GLY A 1 84 ? -6.138 2.138 10.438 1.00 98.12 84 GLY A C 1
ATOM 627 O O . GLY A 1 84 ? -5.367 1.713 9.586 1.00 98.12 84 GLY A O 1
ATOM 628 N N . ALA A 1 85 ? -5.942 1.891 11.731 1.00 98.12 85 ALA A N 1
ATOM 629 C CA . ALA A 1 85 ? -4.809 1.121 12.232 1.00 98.12 85 ALA A CA 1
ATOM 630 C C . ALA A 1 85 ? -4.822 -0.330 11.725 1.00 98.12 85 ALA A C 1
ATOM 632 O O . ALA A 1 85 ? -3.776 -0.830 11.327 1.00 98.12 85 ALA A O 1
ATOM 633 N N . ALA A 1 86 ? -5.986 -0.987 11.644 1.00 98.25 86 ALA A N 1
ATOM 634 C CA . ALA A 1 86 ? -6.094 -2.310 11.022 1.00 98.25 86 ALA A CA 1
ATOM 635 C C . ALA A 1 86 ? -5.659 -2.294 9.548 1.00 98.25 86 ALA A C 1
ATOM 637 O O . ALA A 1 86 ? -4.914 -3.174 9.124 1.00 98.25 86 ALA A O 1
ATOM 638 N N . MET A 1 87 ? -6.057 -1.270 8.788 1.00 97.94 87 MET A N 1
ATOM 639 C CA . MET A 1 87 ? -5.590 -1.075 7.414 1.00 97.94 87 MET A CA 1
ATOM 640 C C . MET A 1 87 ? -4.063 -0.901 7.372 1.00 97.94 87 MET A C 1
ATOM 642 O O . MET A 1 87 ? -3.384 -1.572 6.606 1.00 97.94 87 MET A O 1
ATOM 646 N N . GLU A 1 88 ? -3.474 -0.072 8.234 1.00 97.75 88 GLU A N 1
ATOM 647 C CA . GLU A 1 88 ? -2.013 0.091 8.257 1.00 97.75 88 GLU A CA 1
ATOM 648 C C . GLU A 1 88 ? -1.275 -1.183 8.702 1.00 97.75 88 GLU A C 1
ATOM 650 O O . GLU A 1 88 ? -0.191 -1.443 8.192 1.00 97.75 88 GLU A O 1
ATOM 655 N N . LEU A 1 89 ? -1.848 -2.021 9.574 1.00 97.88 89 LEU A N 1
ATOM 656 C CA . LEU A 1 89 ? -1.274 -3.332 9.906 1.00 97.88 89 LEU A CA 1
ATOM 657 C C . LEU A 1 89 ? -1.212 -4.259 8.688 1.00 97.88 89 LEU A C 1
ATOM 659 O O . LEU A 1 89 ? -0.204 -4.941 8.512 1.00 97.88 89 LEU A O 1
ATOM 663 N N . VAL A 1 90 ? -2.248 -4.262 7.837 1.00 97.44 90 VAL A N 1
ATOM 664 C CA . VAL A 1 90 ? -2.215 -4.981 6.552 1.00 97.44 90 VAL A CA 1
ATOM 665 C C . VAL A 1 90 ? -1.069 -4.453 5.693 1.00 97.44 90 VAL A C 1
ATOM 667 O O . VAL A 1 90 ? -0.257 -5.235 5.216 1.00 97.44 90 VAL A O 1
ATOM 670 N N . HIS A 1 91 ? -0.950 -3.129 5.554 1.00 95.75 91 HIS A N 1
ATOM 671 C CA . HIS A 1 91 ? 0.132 -2.522 4.777 1.00 95.75 91 HIS A CA 1
ATOM 672 C C . HIS A 1 91 ? 1.524 -2.842 5.345 1.00 95.75 91 HIS A C 1
ATOM 674 O O . HIS A 1 91 ? 2.454 -3.112 4.595 1.00 95.75 91 HIS A O 1
ATOM 680 N N . MET A 1 92 ? 1.685 -2.820 6.668 1.00 95.75 92 MET A N 1
ATOM 681 C CA . MET A 1 92 ? 2.941 -3.187 7.318 1.00 95.75 92 MET A CA 1
ATOM 682 C C . MET A 1 92 ? 3.287 -4.656 7.083 1.00 95.75 92 MET A C 1
ATOM 684 O O . MET A 1 92 ? 4.451 -4.955 6.841 1.00 95.75 92 MET A O 1
ATOM 688 N N . ALA A 1 93 ? 2.300 -5.553 7.142 1.00 96.31 93 ALA A N 1
ATOM 689 C CA . ALA A 1 93 ? 2.509 -6.967 6.861 1.00 96.31 93 ALA A CA 1
ATOM 690 C C . ALA A 1 93 ? 3.038 -7.176 5.438 1.00 96.31 93 ALA A C 1
ATOM 692 O O . ALA A 1 93 ? 4.056 -7.847 5.284 1.00 96.31 93 ALA A O 1
ATOM 693 N N . THR A 1 94 ? 2.421 -6.536 4.434 1.00 93.44 94 THR A N 1
ATOM 694 C CA . THR A 1 94 ? 2.892 -6.656 3.045 1.00 93.44 94 THR A CA 1
ATOM 695 C C . THR A 1 94 ? 4.308 -6.115 2.903 1.00 93.44 94 THR A C 1
ATOM 697 O O . THR A 1 94 ? 5.168 -6.834 2.431 1.00 93.44 94 THR A O 1
ATOM 700 N N . LEU A 1 95 ? 4.620 -4.939 3.462 1.00 92.50 95 LEU A N 1
ATOM 701 C CA . LEU A 1 95 ? 5.983 -4.390 3.412 1.00 92.50 95 LEU A CA 1
ATOM 702 C C . LEU A 1 95 ? 7.042 -5.338 3.995 1.00 92.50 95 LEU A C 1
ATOM 704 O O . LEU A 1 95 ? 8.143 -5.425 3.460 1.00 92.50 95 LEU A O 1
ATOM 708 N N . MET A 1 96 ? 6.731 -6.026 5.099 1.00 94.31 96 MET A N 1
ATOM 709 C CA . MET A 1 96 ? 7.657 -6.992 5.700 1.00 94.31 96 MET A CA 1
ATOM 710 C C . MET A 1 96 ? 7.856 -8.229 4.821 1.00 94.31 96 MET A C 1
ATOM 712 O O . MET A 1 96 ? 8.950 -8.792 4.820 1.00 94.31 96 MET A O 1
ATOM 716 N N . HIS A 1 97 ? 6.813 -8.666 4.115 1.00 95.25 97 HIS A N 1
ATOM 717 C CA . HIS A 1 97 ? 6.880 -9.777 3.167 1.00 95.25 97 HIS A CA 1
ATOM 718 C C . HIS A 1 97 ? 7.623 -9.369 1.890 1.00 95.25 97 HIS A C 1
ATOM 720 O O . HIS A 1 97 ? 8.580 -10.048 1.524 1.00 95.25 97 HIS A O 1
ATOM 726 N N . ASP A 1 98 ? 7.276 -8.227 1.299 1.00 91.12 98 ASP A N 1
ATOM 727 C CA . ASP A 1 98 ? 7.900 -7.662 0.096 1.00 91.12 98 ASP A CA 1
ATOM 728 C C . ASP A 1 98 ? 9.404 -7.447 0.311 1.00 91.12 98 ASP A C 1
ATOM 730 O O . ASP A 1 98 ? 10.220 -7.901 -0.483 1.00 91.12 98 ASP A O 1
ATOM 734 N N . ASP A 1 99 ? 9.807 -6.861 1.451 1.00 91.31 99 ASP A N 1
ATOM 735 C CA . ASP A 1 99 ? 11.226 -6.652 1.782 1.00 91.31 99 ASP A CA 1
ATOM 736 C C . ASP A 1 99 ? 12.031 -7.970 1.770 1.00 91.31 99 ASP A C 1
ATOM 738 O O . ASP A 1 99 ? 13.229 -7.970 1.478 1.00 91.31 99 ASP A O 1
ATOM 742 N N . VAL A 1 100 ? 11.397 -9.099 2.105 1.00 92.31 100 VAL A N 1
ATOM 743 C CA . VAL A 1 100 ? 12.030 -10.425 2.071 1.00 92.31 100 VAL A CA 1
ATOM 744 C C . VAL A 1 100 ? 12.044 -11.002 0.655 1.00 92.31 100 VAL A C 1
ATOM 746 O O . VAL A 1 100 ? 13.071 -11.561 0.256 1.00 92.31 100 VAL A O 1
ATOM 749 N N . ILE A 1 101 ? 10.936 -10.871 -0.081 1.00 88.19 101 ILE A N 1
ATOM 750 C CA . ILE A 1 101 ? 10.779 -11.349 -1.465 1.00 88.19 101 ILE A CA 1
ATOM 751 C C . ILE A 1 101 ? 11.773 -10.643 -2.394 1.00 88.19 101 ILE A C 1
ATOM 753 O O . ILE A 1 101 ? 12.463 -11.307 -3.165 1.00 88.19 101 ILE A O 1
ATOM 757 N N . ASP A 1 102 ? 11.922 -9.328 -2.250 1.00 85.25 102 ASP A N 1
ATOM 758 C CA . ASP A 1 102 ? 12.804 -8.502 -3.081 1.00 85.25 102 ASP A CA 1
ATOM 759 C C . ASP A 1 102 ? 14.248 -8.441 -2.560 1.00 85.25 102 ASP A C 1
ATOM 761 O O . ASP A 1 102 ? 15.082 -7.701 -3.080 1.00 85.25 102 ASP A O 1
ATOM 765 N N . HIS A 1 103 ? 14.576 -9.209 -1.515 1.00 84.94 103 HIS A N 1
ATOM 766 C CA . HIS A 1 103 ? 15.902 -9.215 -0.886 1.00 84.94 103 HIS A CA 1
ATOM 767 C C . HIS A 1 103 ? 16.392 -7.813 -0.467 1.00 84.94 103 HIS A C 1
ATOM 769 O O . HIS A 1 103 ? 17.592 -7.516 -0.474 1.00 84.94 103 HIS A O 1
ATOM 775 N N . ALA A 1 104 ? 15.464 -6.946 -0.059 1.00 83.50 104 ALA A N 1
ATOM 776 C CA . ALA A 1 104 ? 15.756 -5.573 0.310 1.00 83.50 104 ALA A CA 1
ATOM 777 C C . ALA A 1 104 ? 16.489 -5.516 1.659 1.00 83.50 104 ALA A C 1
ATOM 779 O O . ALA A 1 104 ? 15.965 -5.895 2.713 1.00 83.50 104 ALA A O 1
ATOM 780 N N . SER A 1 105 ? 17.709 -4.973 1.654 1.00 85.75 105 SER A N 1
ATOM 781 C CA . SER A 1 105 ? 18.488 -4.774 2.883 1.00 85.75 105 SER A CA 1
ATOM 782 C C . SER A 1 105 ? 18.095 -3.503 3.644 1.00 85.75 105 SER A C 1
ATOM 784 O O . SER A 1 105 ? 18.247 -3.416 4.866 1.00 85.75 105 SER A O 1
ATOM 786 N N . THR A 1 106 ? 17.545 -2.508 2.937 1.00 84.12 106 THR A N 1
ATOM 787 C CA . THR A 1 106 ? 17.109 -1.234 3.519 1.00 84.12 106 THR A CA 1
ATOM 788 C C . THR A 1 106 ? 15.776 -0.750 2.949 1.00 84.12 106 THR A C 1
ATOM 790 O O . THR A 1 106 ? 15.451 -0.987 1.790 1.00 84.12 106 THR A O 1
ATOM 793 N N . ARG A 1 107 ? 15.014 -0.012 3.762 1.00 79.56 107 ARG A N 1
ATOM 794 C CA . ARG A 1 107 ? 13.781 0.687 3.391 1.00 79.56 107 ARG A CA 1
ATOM 795 C C . ARG A 1 107 ? 13.814 2.089 3.996 1.00 79.56 107 ARG A C 1
ATOM 797 O O . ARG A 1 107 ? 14.006 2.252 5.200 1.00 79.56 107 ARG A O 1
ATOM 804 N N . ARG A 1 108 ? 13.642 3.120 3.158 1.00 76.56 108 ARG A N 1
ATOM 805 C CA . ARG A 1 108 ? 13.714 4.547 3.557 1.00 76.56 108 ARG A CA 1
ATOM 806 C C . ARG A 1 108 ? 14.993 4.884 4.347 1.00 76.56 108 ARG A C 1
ATOM 808 O O . ARG A 1 108 ? 14.942 5.567 5.367 1.00 76.56 108 ARG A O 1
ATOM 815 N N . GLY A 1 109 ? 16.130 4.347 3.899 1.00 78.94 109 GLY A N 1
ATOM 816 C CA . GLY A 1 109 ? 17.439 4.564 4.524 1.00 78.94 109 GLY A CA 1
ATOM 817 C C . GLY A 1 109 ? 17.654 3.844 5.862 1.00 78.94 109 GLY A C 1
ATOM 818 O O . GLY A 1 109 ? 18.643 4.115 6.538 1.00 78.94 109 GLY A O 1
ATOM 819 N N . ARG A 1 110 ? 16.754 2.940 6.274 1.00 83.06 110 ARG A N 1
ATOM 820 C CA . ARG A 1 110 ? 16.895 2.132 7.498 1.00 83.06 110 ARG A CA 1
ATOM 821 C C . ARG A 1 110 ? 16.950 0.639 7.163 1.00 83.06 110 ARG A C 1
ATOM 823 O O . ARG A 1 110 ? 16.302 0.240 6.201 1.00 83.06 110 ARG A O 1
ATOM 830 N N . PRO A 1 111 ? 17.661 -0.195 7.941 1.00 90.44 111 PRO A N 1
ATOM 831 C CA . PRO A 1 111 ? 17.660 -1.644 7.740 1.00 90.44 111 PRO A CA 1
ATOM 832 C C . PRO A 1 111 ? 16.247 -2.240 7.787 1.00 90.44 111 PRO A C 1
ATOM 834 O O . PRO A 1 111 ? 15.452 -1.857 8.652 1.00 90.44 111 PRO A O 1
ATOM 837 N N . THR A 1 112 ? 15.939 -3.177 6.890 1.00 92.19 112 THR A N 1
ATOM 838 C CA . THR A 1 112 ? 14.651 -3.896 6.887 1.00 92.19 112 THR A CA 1
ATOM 839 C C . THR A 1 112 ? 14.537 -4.839 8.084 1.00 92.19 112 THR A C 1
ATOM 841 O O . THR A 1 112 ? 15.539 -5.225 8.691 1.00 92.19 112 THR A O 1
ATOM 844 N N . ALA A 1 113 ? 13.314 -5.245 8.436 1.00 92.00 113 ALA A N 1
ATOM 845 C CA . ALA A 1 113 ? 13.116 -6.225 9.503 1.00 92.00 113 ALA A CA 1
ATOM 846 C C . ALA A 1 113 ? 13.790 -7.571 9.178 1.00 92.00 113 ALA A C 1
ATOM 848 O O . ALA A 1 113 ? 14.385 -8.178 10.067 1.00 92.00 113 ALA A O 1
ATOM 849 N N . GLY A 1 114 ? 13.770 -7.994 7.907 1.00 93.38 114 GLY A N 1
ATOM 850 C CA . GLY A 1 114 ? 14.480 -9.191 7.443 1.00 93.38 114 GLY A CA 1
ATOM 851 C C . GLY A 1 114 ? 15.989 -9.108 7.681 1.00 93.38 114 GLY A C 1
ATOM 852 O O . GLY A 1 114 ? 16.589 -10.065 8.160 1.00 93.38 114 GLY A O 1
ATOM 853 N N . SER A 1 115 ? 16.588 -7.934 7.469 1.00 93.25 115 SER A N 1
ATOM 854 C CA . SER A 1 115 ? 18.022 -7.715 7.705 1.00 93.25 115 SER A CA 1
ATOM 855 C C . SER A 1 115 ? 18.413 -7.727 9.182 1.00 93.25 115 SER A C 1
ATOM 857 O O . SER A 1 115 ? 19.506 -8.168 9.525 1.00 93.25 115 SER A O 1
ATOM 859 N N . VAL A 1 116 ? 17.545 -7.224 10.066 1.00 95.62 116 VAL A N 1
ATOM 860 C CA . VAL A 1 116 ? 17.845 -7.098 11.504 1.00 95.62 116 VAL A CA 1
ATOM 861 C C . VAL A 1 116 ? 17.515 -8.37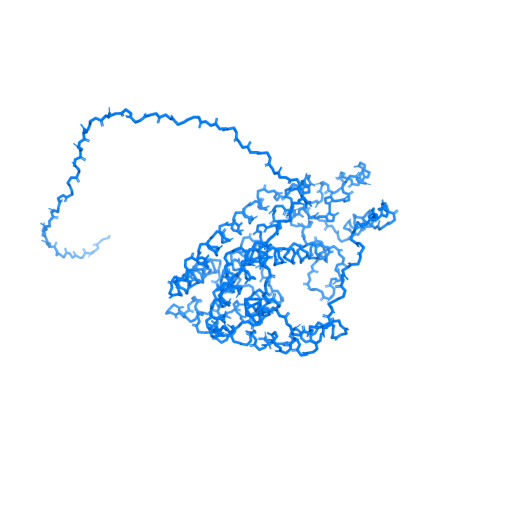7 12.272 1.00 95.62 116 VAL A C 1
ATOM 863 O O . VAL A 1 116 ? 18.288 -8.800 13.128 1.00 95.62 116 VAL A O 1
ATOM 866 N N . PHE A 1 117 ? 16.367 -8.988 11.981 1.00 95.44 117 PHE A N 1
ATOM 867 C CA . PHE A 1 117 ? 15.810 -10.102 12.756 1.00 95.44 117 PHE A CA 1
ATOM 868 C C . PHE A 1 117 ? 15.829 -11.438 11.998 1.00 95.44 117 PHE A C 1
ATOM 870 O O . PHE A 1 117 ? 15.521 -12.478 12.581 1.00 95.44 117 PHE A O 1
ATOM 877 N N . GLY A 1 118 ? 16.200 -11.427 10.716 1.00 96.25 118 GLY A N 1
ATOM 878 C CA . GLY A 1 118 ? 16.176 -12.582 9.825 1.00 96.25 118 GLY A CA 1
ATOM 879 C C . GLY A 1 118 ? 14.846 -12.738 9.082 1.00 96.25 118 GLY A C 1
ATOM 880 O O . GLY A 1 118 ? 13.774 -12.409 9.595 1.00 96.25 118 GLY A O 1
ATOM 881 N N . ASN A 1 119 ? 14.910 -13.301 7.872 1.00 96.12 119 ASN A N 1
ATOM 882 C CA . ASN A 1 119 ? 13.751 -13.461 6.984 1.00 96.12 119 ASN A CA 1
ATOM 883 C C . ASN A 1 119 ? 12.602 -14.236 7.644 1.00 96.12 119 ASN A C 1
ATOM 885 O O . ASN A 1 119 ? 11.454 -13.814 7.562 1.00 96.12 119 ASN A O 1
ATOM 889 N N . THR A 1 120 ? 12.899 -15.321 8.368 1.00 96.81 120 THR A N 1
ATOM 890 C CA . THR A 1 120 ? 11.873 -16.110 9.072 1.00 96.81 120 THR A CA 1
ATOM 891 C C . THR A 1 120 ? 11.117 -15.278 10.108 1.00 96.81 120 THR A C 1
ATOM 893 O O . THR A 1 120 ? 9.898 -15.385 10.214 1.00 96.81 120 THR A O 1
ATOM 896 N N . ALA A 1 121 ? 11.820 -14.431 10.867 1.00 96.06 121 ALA A N 1
ATOM 897 C CA . ALA A 1 121 ? 11.188 -13.567 11.858 1.00 96.06 121 ALA A CA 1
ATOM 898 C C . ALA A 1 121 ? 10.331 -12.484 11.192 1.00 96.06 121 ALA A C 1
ATOM 900 O O . ALA A 1 121 ? 9.238 -12.194 11.677 1.00 96.06 121 ALA A O 1
ATOM 901 N N . ALA A 1 122 ? 10.800 -11.916 10.077 1.00 96.69 122 ALA A N 1
ATOM 902 C CA . ALA A 1 122 ? 10.050 -10.927 9.312 1.00 96.69 122 ALA A CA 1
ATOM 903 C C . ALA A 1 122 ? 8.752 -11.511 8.731 1.00 96.69 122 ALA A C 1
ATOM 905 O O . ALA A 1 122 ? 7.691 -10.930 8.951 1.00 96.69 122 ALA A O 1
ATOM 906 N N . ILE A 1 123 ? 8.819 -12.692 8.100 1.00 97.62 123 ILE A N 1
ATOM 907 C CA . ILE A 1 123 ? 7.649 -13.394 7.543 1.00 97.62 123 ILE A CA 1
ATOM 908 C C . ILE A 1 123 ? 6.608 -13.664 8.633 1.00 97.62 123 ILE A C 1
ATOM 910 O O . ILE A 1 123 ? 5.468 -13.215 8.521 1.00 97.62 123 ILE A O 1
ATOM 914 N N . LEU A 1 124 ? 7.015 -14.321 9.726 1.00 97.94 124 LEU A N 1
ATOM 915 C CA . LEU A 1 124 ? 6.100 -14.678 10.815 1.00 97.94 124 LEU A CA 1
ATOM 916 C C . LEU A 1 124 ? 5.534 -13.445 11.530 1.00 97.94 124 LEU A C 1
ATOM 918 O O . LEU A 1 124 ? 4.404 -13.472 12.016 1.00 97.94 124 LEU A O 1
ATOM 922 N N . THR A 1 125 ? 6.300 -12.355 11.614 1.00 98.19 125 THR A N 1
ATOM 923 C CA . THR A 1 125 ? 5.784 -11.095 12.162 1.00 98.19 125 THR A CA 1
ATOM 924 C C . THR A 1 125 ? 4.728 -10.501 11.239 1.00 98.19 125 THR A C 1
ATOM 926 O O . THR A 1 125 ? 3.669 -10.120 11.732 1.00 98.19 125 THR A O 1
ATOM 929 N N . GLY A 1 126 ? 4.965 -10.487 9.923 1.00 97.69 126 GLY A N 1
ATOM 930 C CA . GLY A 1 126 ? 3.967 -10.082 8.933 1.00 97.69 126 GLY A CA 1
ATOM 931 C C . GLY A 1 126 ? 2.663 -10.876 9.064 1.00 97.69 126 GLY A C 1
ATOM 932 O O . GLY A 1 126 ? 1.593 -10.274 9.157 1.00 97.69 126 GLY A O 1
ATOM 933 N N . ASP A 1 127 ? 2.748 -12.201 9.221 1.00 98.12 127 ASP A N 1
ATOM 934 C CA . ASP A 1 127 ? 1.579 -13.071 9.432 1.00 98.12 127 ASP A CA 1
ATOM 935 C C . ASP A 1 127 ? 0.786 -12.673 10.685 1.00 98.12 127 ASP A C 1
ATOM 937 O O . ASP A 1 127 ? -0.447 -12.601 10.669 1.00 98.12 127 ASP A O 1
ATOM 941 N N . VAL A 1 128 ? 1.484 -12.370 11.785 1.00 98.38 128 VAL A N 1
ATOM 942 C CA . VAL A 1 128 ? 0.842 -11.926 13.028 1.00 98.38 128 VAL A CA 1
ATOM 943 C C . VAL A 1 128 ? 0.194 -10.550 12.866 1.00 98.38 128 VAL A C 1
ATOM 945 O O . VAL A 1 128 ? -0.912 -10.352 13.370 1.00 98.38 128 VAL A O 1
ATOM 948 N N . LEU A 1 129 ? 0.837 -9.597 12.185 1.00 98.31 129 LEU A N 1
ATOM 949 C CA . LEU A 1 129 ? 0.250 -8.273 11.943 1.00 98.31 129 LEU A CA 1
ATOM 950 C C . LEU A 1 129 ? -1.007 -8.375 11.070 1.00 98.31 129 LEU A C 1
ATOM 952 O O . LEU A 1 129 ? -2.030 -7.772 11.408 1.00 98.31 129 LEU A O 1
ATOM 956 N N . LEU A 1 130 ? -0.973 -9.203 10.022 1.00 98.31 130 LEU A N 1
ATOM 957 C CA . LEU A 1 130 ? -2.138 -9.482 9.186 1.00 98.31 130 LEU A CA 1
ATOM 958 C C . LEU A 1 130 ? -3.271 -10.125 10.004 1.00 98.31 130 LEU A C 1
ATOM 960 O O . LEU A 1 130 ? -4.414 -9.667 9.953 1.00 98.31 130 LEU A O 1
ATOM 964 N N . ALA A 1 131 ? -2.965 -11.128 10.832 1.00 98.19 131 ALA A N 1
ATOM 965 C CA . ALA A 1 131 ? -3.950 -11.769 11.705 1.00 98.19 131 ALA A CA 1
ATOM 966 C C . ALA A 1 131 ? -4.546 -10.798 12.742 1.00 98.19 131 ALA A C 1
ATOM 968 O O . ALA A 1 131 ? -5.746 -10.842 13.026 1.00 98.19 131 ALA A O 1
ATOM 969 N N . LYS A 1 132 ? -3.736 -9.884 13.289 1.00 98.38 132 LYS A N 1
ATOM 970 C CA . LYS A 1 132 ? -4.200 -8.820 14.191 1.00 98.38 132 LYS A CA 1
ATOM 971 C C . LYS A 1 132 ? -5.142 -7.849 13.487 1.00 98.38 132 LYS A C 1
ATOM 973 O O . LYS A 1 132 ? -6.173 -7.515 14.066 1.00 98.38 132 LYS A O 1
ATOM 978 N N . ALA A 1 133 ? -4.845 -7.454 12.248 1.00 98.38 133 ALA A N 1
ATOM 979 C CA . ALA A 1 133 ? -5.753 -6.637 11.448 1.00 98.38 133 ALA A CA 1
ATOM 980 C C . ALA A 1 133 ? -7.116 -7.326 11.281 1.00 98.38 133 ALA A C 1
ATOM 982 O O . ALA A 1 133 ? -8.149 -6.732 11.590 1.00 98.38 133 ALA A O 1
ATOM 983 N N . MET A 1 134 ? -7.123 -8.608 10.898 1.00 98.19 134 MET A N 1
ATOM 984 C CA . MET A 1 134 ? -8.361 -9.389 10.772 1.00 98.19 134 MET A CA 1
ATOM 985 C C . MET A 1 134 ? -9.108 -9.517 12.103 1.00 98.19 134 MET A C 1
ATOM 987 O O . MET A 1 134 ? -10.333 -9.419 12.136 1.00 98.19 134 MET A O 1
ATOM 991 N N . SER A 1 135 ? -8.385 -9.677 13.215 1.00 98.31 135 SER A N 1
ATOM 992 C CA . SER A 1 135 ? -8.974 -9.688 14.555 1.00 98.31 135 SER A CA 1
ATOM 993 C C . SER A 1 135 ? -9.665 -8.362 14.881 1.00 98.31 135 SER A C 1
ATOM 995 O O . SER A 1 135 ? -10.801 -8.375 15.352 1.00 98.31 135 SER A O 1
ATOM 997 N N . VAL A 1 136 ? -9.041 -7.214 14.588 1.00 98.44 136 VAL A N 1
ATOM 998 C CA . VAL A 1 136 ? -9.662 -5.892 14.791 1.00 98.44 136 VAL A CA 1
ATOM 999 C C . VAL A 1 136 ? -10.959 -5.768 13.990 1.00 98.44 136 VAL A C 1
ATOM 1001 O O . VAL A 1 136 ? -11.983 -5.383 14.552 1.00 98.44 136 VAL A O 1
ATOM 1004 N N . LEU A 1 137 ? -10.938 -6.149 12.711 1.00 98.50 137 LEU A N 1
ATOM 1005 C CA . LEU A 1 137 ? -12.115 -6.103 11.838 1.00 98.50 137 LEU A CA 1
ATOM 1006 C C . LEU A 1 137 ? -13.234 -7.031 12.335 1.00 98.50 137 LEU A C 1
ATOM 1008 O O . LEU A 1 137 ? -14.400 -6.643 12.356 1.00 98.50 137 LEU A O 1
ATOM 1012 N N . ALA A 1 138 ? -12.892 -8.240 12.783 1.00 98.44 138 ALA A N 1
ATOM 1013 C CA . ALA A 1 138 ? -13.860 -9.194 13.315 1.00 98.44 138 ALA A CA 1
ATOM 1014 C C . ALA A 1 138 ? -14.525 -8.703 14.613 1.00 98.44 138 ALA A C 1
ATOM 1016 O O . ALA A 1 138 ? -15.726 -8.905 14.790 1.00 98.44 138 ALA A O 1
ATOM 1017 N N . HIS A 1 139 ? -13.772 -8.043 15.500 1.00 98.06 139 HIS A N 1
ATOM 1018 C CA . HIS A 1 139 ? -14.318 -7.449 16.726 1.00 98.06 139 HIS A CA 1
ATOM 1019 C C . HIS A 1 139 ? -15.173 -6.205 16.453 1.00 98.06 139 HIS A C 1
ATOM 1021 O O . HIS A 1 139 ? -16.123 -5.962 17.193 1.00 98.06 139 HIS A O 1
ATOM 1027 N N . ASP A 1 140 ? -14.857 -5.432 15.409 1.00 97.81 140 ASP A N 1
ATOM 1028 C CA . ASP A 1 140 ? -15.701 -4.322 14.952 1.00 97.81 140 ASP A CA 1
ATOM 1029 C C . ASP A 1 140 ? -17.078 -4.808 14.473 1.00 97.81 140 ASP A C 1
ATOM 1031 O O . ASP A 1 140 ? -18.106 -4.201 14.775 1.00 97.81 140 ASP A O 1
ATOM 1035 N N . GLY A 1 141 ? -17.104 -5.938 13.762 1.00 97.81 141 GLY A N 1
ATOM 1036 C CA . GLY A 1 141 ? -18.331 -6.656 13.420 1.00 97.81 141 GLY A CA 1
ATOM 1037 C C . GLY A 1 141 ? -19.112 -6.099 12.225 1.00 97.81 141 GLY A C 1
ATOM 1038 O O . GLY A 1 141 ? -20.134 -6.685 11.854 1.00 97.81 141 GLY A O 1
ATOM 1039 N N . ASP A 1 142 ? -18.661 -5.023 11.568 1.00 97.94 142 ASP A N 1
ATOM 1040 C CA . ASP A 1 142 ? -19.284 -4.567 10.321 1.00 97.94 142 ASP A CA 1
ATOM 1041 C C . ASP A 1 142 ? -18.895 -5.483 9.154 1.00 97.94 142 ASP A C 1
ATOM 1043 O O . ASP A 1 142 ? -17.858 -5.327 8.506 1.00 97.94 142 ASP A O 1
ATOM 1047 N N . LEU A 1 143 ? -19.775 -6.443 8.856 1.00 97.81 143 LEU A N 1
ATOM 1048 C CA . LEU A 1 143 ? -19.583 -7.419 7.782 1.00 97.81 143 LEU A CA 1
ATOM 1049 C C . LEU A 1 143 ? -19.316 -6.792 6.407 1.00 97.81 143 LEU A C 1
ATOM 1051 O O . LEU A 1 143 ? -18.730 -7.456 5.553 1.00 97.81 143 LEU A O 1
ATOM 1055 N N . ARG A 1 144 ? -19.746 -5.548 6.160 1.00 98.12 144 ARG A N 1
ATOM 1056 C CA . ARG A 1 144 ? -19.477 -4.862 4.888 1.00 98.12 144 ARG A CA 1
ATOM 1057 C C . ARG A 1 144 ? -18.006 -4.467 4.793 1.00 98.12 144 ARG A C 1
ATOM 1059 O O . ARG A 1 144 ? -17.396 -4.686 3.752 1.00 98.12 144 ARG A O 1
ATOM 1066 N N . ILE A 1 145 ? -17.441 -3.946 5.885 1.00 98.31 145 ILE A N 1
ATOM 1067 C CA . ILE A 1 145 ? -16.017 -3.598 5.978 1.00 98.31 145 ILE A CA 1
ATOM 1068 C C . ILE A 1 145 ? -15.172 -4.873 5.959 1.00 98.31 145 ILE A C 1
ATOM 1070 O O . ILE A 1 145 ? -14.231 -4.954 5.179 1.00 98.31 145 ILE A O 1
ATOM 1074 N N . ILE A 1 146 ? -15.545 -5.894 6.741 1.00 98.50 146 ILE A N 1
ATOM 1075 C CA . ILE A 1 146 ? -14.811 -7.169 6.795 1.00 98.50 146 ILE A CA 1
ATOM 1076 C C . ILE A 1 146 ? -14.680 -7.786 5.397 1.00 98.50 146 ILE A C 1
ATOM 1078 O O . ILE A 1 146 ? -13.564 -8.068 4.971 1.00 98.50 146 ILE A O 1
ATOM 1082 N N . ARG A 1 147 ? -15.795 -7.953 4.665 1.00 98.12 147 ARG A N 1
ATOM 1083 C CA . ARG A 1 147 ? -15.773 -8.530 3.308 1.00 98.12 147 ARG A CA 1
ATOM 1084 C C . ARG A 1 147 ? -14.895 -7.722 2.360 1.00 98.12 147 ARG A C 1
ATOM 1086 O O . ARG A 1 147 ? -14.013 -8.282 1.728 1.00 98.12 147 ARG A O 1
ATOM 1093 N N . MET A 1 148 ? -15.099 -6.407 2.324 1.00 97.81 148 MET A N 1
ATOM 1094 C CA . MET A 1 148 ? -14.341 -5.510 1.456 1.00 97.81 148 MET A CA 1
ATOM 1095 C C . MET A 1 148 ? -12.834 -5.587 1.715 1.00 97.81 148 MET A C 1
ATOM 1097 O O . MET A 1 148 ? -12.060 -5.672 0.767 1.00 97.81 148 MET A O 1
ATOM 1101 N N . VAL A 1 149 ? -12.412 -5.562 2.983 1.00 97.69 149 VAL A N 1
ATOM 1102 C CA . VAL A 1 149 ? -10.988 -5.629 3.325 1.00 97.69 149 VAL A CA 1
ATOM 1103 C C . VAL A 1 149 ? -10.426 -7.020 3.039 1.00 97.69 149 VAL A C 1
ATOM 1105 O O . VAL A 1 149 ? -9.322 -7.115 2.520 1.00 97.69 149 VAL A O 1
ATOM 1108 N N . SER A 1 150 ? -11.172 -8.099 3.299 1.00 97.50 150 SER A N 1
ATOM 1109 C CA . SER A 1 150 ? -10.744 -9.454 2.919 1.00 97.50 150 SER A CA 1
ATOM 1110 C C . SER A 1 150 ? -10.536 -9.592 1.406 1.00 97.50 150 SER A C 1
ATOM 1112 O O . SER A 1 150 ? -9.482 -10.064 0.988 1.00 97.50 150 SER A O 1
ATOM 1114 N N . ASP A 1 151 ? -11.482 -9.119 0.591 1.00 97.56 151 ASP A N 1
ATOM 1115 C CA . ASP A 1 151 ? -11.369 -9.143 -0.874 1.00 97.56 151 ASP A CA 1
ATOM 1116 C C . ASP A 1 151 ? -10.199 -8.275 -1.362 1.00 97.56 151 ASP A C 1
ATOM 1118 O O . ASP A 1 151 ? -9.496 -8.628 -2.309 1.00 97.56 151 ASP A O 1
ATOM 1122 N N . MET A 1 152 ? -9.961 -7.134 -0.711 1.00 97.56 152 MET A N 1
ATOM 1123 C CA . MET A 1 152 ? -8.807 -6.281 -0.989 1.00 97.56 152 MET A CA 1
ATOM 1124 C C . MET A 1 152 ? -7.488 -6.993 -0.662 1.00 97.56 152 MET A C 1
ATOM 1126 O O . MET A 1 152 ? -6.562 -6.917 -1.462 1.00 97.56 152 MET A O 1
ATOM 1130 N N . VAL A 1 153 ? -7.389 -7.702 0.472 1.00 97.50 153 VAL A N 1
ATOM 1131 C CA . VAL A 1 153 ? -6.159 -8.420 0.867 1.00 97.50 153 VAL A CA 1
ATOM 1132 C C . VAL A 1 153 ? -5.829 -9.510 -0.146 1.00 97.50 153 VAL A C 1
ATOM 1134 O O . VAL A 1 153 ? -4.671 -9.644 -0.533 1.00 97.50 153 VAL A O 1
ATOM 1137 N N . VAL A 1 154 ? -6.842 -10.258 -0.599 1.00 97.38 154 VAL A N 1
ATOM 1138 C CA . VAL A 1 154 ? -6.667 -11.278 -1.643 1.00 97.38 154 VAL A CA 1
ATOM 1139 C C . VAL A 1 154 ? -6.144 -10.638 -2.924 1.00 97.38 154 VAL A C 1
ATOM 1141 O O . VAL A 1 154 ? -5.109 -11.062 -3.426 1.00 97.38 154 VAL A O 1
ATOM 1144 N N . GLN A 1 155 ? -6.798 -9.575 -3.403 1.00 96.75 155 GLN A N 1
ATOM 1145 C CA . GLN A 1 155 ? -6.367 -8.885 -4.620 1.00 96.75 155 GLN A CA 1
ATOM 1146 C C . GLN A 1 155 ? -4.946 -8.331 -4.503 1.00 96.75 155 GLN A C 1
ATOM 1148 O O . GLN A 1 155 ? -4.182 -8.444 -5.450 1.00 96.75 155 GLN A O 1
ATOM 1153 N N . MET A 1 156 ? -4.559 -7.769 -3.358 1.00 95.50 156 MET A N 1
ATOM 1154 C CA . MET A 1 156 ? -3.187 -7.296 -3.161 1.00 95.50 156 MET A CA 1
ATOM 1155 C C . MET A 1 156 ? -2.163 -8.425 -3.282 1.00 95.50 156 MET A C 1
ATOM 1157 O O . MET A 1 156 ? -1.181 -8.277 -4.003 1.00 95.50 156 MET A O 1
ATOM 1161 N N . ALA A 1 157 ? -2.402 -9.552 -2.606 1.00 95.12 157 ALA A N 1
ATOM 1162 C CA . ALA A 1 157 ? -1.500 -10.698 -2.650 1.00 95.12 157 ALA A CA 1
ATOM 1163 C C . ALA A 1 157 ? -1.418 -11.305 -4.061 1.00 95.12 157 ALA A C 1
ATOM 1165 O O . ALA A 1 157 ? -0.333 -11.618 -4.540 1.00 95.12 157 ALA A O 1
ATOM 1166 N N . GLU A 1 158 ? -2.550 -11.429 -4.756 1.00 96.00 158 GLU A N 1
ATOM 1167 C CA . GLU A 1 158 ? -2.582 -11.881 -6.151 1.00 96.00 158 GLU A CA 1
ATOM 1168 C C . GLU A 1 158 ? -1.895 -10.884 -7.098 1.00 96.00 158 GLU A C 1
ATOM 1170 O O . GLU A 1 158 ? -1.270 -11.299 -8.070 1.00 96.00 158 GLU A O 1
ATOM 1175 N N . GLY A 1 159 ? -1.964 -9.581 -6.810 1.00 95.12 159 GLY A N 1
ATOM 1176 C CA . GLY A 1 159 ? -1.263 -8.540 -7.562 1.00 95.12 159 GLY A CA 1
ATOM 1177 C C . GLY A 1 159 ? 0.256 -8.649 -7.433 1.00 95.12 159 GLY A C 1
ATOM 1178 O O . GLY A 1 159 ? 0.962 -8.498 -8.428 1.00 95.12 159 GLY A O 1
ATOM 1179 N N . GLU A 1 160 ? 0.752 -8.972 -6.236 1.00 93.19 160 GLU A N 1
ATOM 1180 C CA . GLU A 1 160 ? 2.171 -9.266 -5.992 1.00 93.19 160 GLU A CA 1
ATOM 1181 C C . GLU A 1 160 ? 2.630 -10.496 -6.786 1.00 93.19 160 GLU A C 1
ATOM 1183 O O . GLU A 1 160 ? 3.638 -10.459 -7.489 1.00 93.19 160 GLU A O 1
ATOM 1188 N N . VAL A 1 161 ? 1.841 -11.576 -6.744 1.00 94.56 161 VAL A N 1
ATOM 1189 C CA . VAL A 1 161 ? 2.121 -12.790 -7.525 1.00 94.56 161 VAL A CA 1
ATOM 1190 C C . VAL A 1 161 ? 2.132 -12.486 -9.021 1.00 94.56 161 VAL A C 1
ATOM 1192 O O . VAL A 1 161 ? 3.039 -12.928 -9.720 1.00 94.56 161 VAL A O 1
ATOM 1195 N N . ARG A 1 162 ? 1.172 -11.700 -9.514 1.00 95.06 162 ARG A N 1
ATOM 1196 C CA . ARG A 1 162 ? 1.098 -11.325 -10.929 1.00 95.06 162 ARG A CA 1
ATOM 1197 C C . ARG A 1 162 ? 2.325 -10.536 -11.378 1.00 95.06 162 ARG A C 1
ATOM 1199 O O . ARG A 1 162 ? 2.828 -10.779 -12.469 1.00 95.06 162 ARG A O 1
ATOM 1206 N N . GLU A 1 163 ? 2.817 -9.611 -10.556 1.00 93.81 163 GLU A N 1
ATOM 1207 C CA . GLU A 1 163 ? 4.053 -8.879 -10.850 1.00 93.81 163 GLU A CA 1
ATOM 1208 C C . GLU A 1 163 ? 5.265 -9.819 -10.900 1.00 93.81 163 GLU A C 1
ATOM 1210 O O . GLU A 1 163 ? 6.081 -9.730 -11.818 1.00 93.81 163 GLU A O 1
ATOM 1215 N N . LEU A 1 164 ? 5.346 -10.775 -9.969 1.00 92.62 164 LEU A N 1
ATOM 1216 C CA . LEU A 1 164 ? 6.391 -11.797 -9.971 1.00 92.62 164 LEU A CA 1
ATOM 1217 C C . LEU A 1 164 ? 6.341 -12.678 -11.232 1.00 92.62 164 LEU A C 1
ATOM 1219 O O . LEU A 1 164 ? 7.387 -12.974 -11.806 1.00 92.62 164 LEU A O 1
ATOM 1223 N N . GLU A 1 165 ? 5.149 -13.080 -11.682 1.00 94.81 165 GLU A N 1
ATOM 1224 C CA . GLU A 1 165 ? 4.952 -13.899 -12.889 1.00 94.81 165 GLU A CA 1
ATOM 1225 C C . GLU A 1 165 ? 5.427 -13.200 -14.166 1.00 94.81 165 GLU A C 1
ATOM 1227 O O . GLU A 1 165 ? 5.921 -13.859 -15.084 1.00 94.81 165 GLU A O 1
ATOM 1232 N N . VAL A 1 166 ? 5.291 -11.873 -14.232 1.00 95.19 166 VAL A N 1
ATOM 1233 C CA . VAL A 1 166 ? 5.709 -11.078 -15.394 1.00 95.19 166 VAL A CA 1
ATOM 1234 C C . VAL A 1 166 ? 7.101 -10.466 -15.243 1.00 95.19 166 VAL A C 1
ATOM 1236 O O . VAL A 1 166 ? 7.559 -9.756 -16.142 1.00 95.19 166 VAL A O 1
ATOM 1239 N N . ARG A 1 167 ? 7.806 -10.734 -14.139 1.00 94.06 167 ARG A N 1
ATOM 1240 C CA . ARG A 1 167 ? 9.156 -10.214 -13.904 1.00 94.06 167 ARG A CA 1
ATOM 1241 C C . ARG A 1 167 ? 10.106 -10.690 -15.009 1.00 94.06 167 ARG A C 1
ATOM 1243 O O . ARG A 1 167 ? 10.153 -11.865 -15.362 1.00 94.06 167 ARG A O 1
ATOM 1250 N N . GLY A 1 168 ? 10.854 -9.755 -15.588 1.00 94.44 168 GLY A N 1
ATOM 1251 C CA . GLY A 1 168 ? 11.716 -9.983 -16.751 1.00 94.44 168 GLY A CA 1
ATOM 1252 C C . GLY A 1 168 ? 10.997 -9.920 -18.106 1.00 94.44 168 GLY A C 1
ATOM 1253 O O . GLY A 1 168 ? 11.664 -9.925 -19.142 1.00 94.44 168 GLY A O 1
ATOM 1254 N N . ASN A 1 169 ? 9.665 -9.786 -18.144 1.00 96.25 169 ASN A N 1
ATOM 1255 C CA . ASN A 1 169 ? 8.925 -9.591 -19.389 1.00 96.25 169 ASN A CA 1
ATOM 1256 C C . ASN A 1 169 ? 8.974 -8.126 -19.856 1.00 96.25 169 ASN A C 1
ATOM 1258 O O . ASN A 1 169 ? 8.097 -7.314 -19.564 1.00 96.25 169 ASN A O 1
ATOM 1262 N N . VAL A 1 170 ? 9.976 -7.802 -20.668 1.00 95.00 170 VAL A N 1
ATOM 1263 C CA . VAL A 1 170 ? 10.128 -6.482 -21.306 1.00 95.00 170 VAL A CA 1
ATOM 1264 C C . VAL A 1 170 ? 8.972 -6.115 -22.253 1.00 95.00 170 VAL A C 1
ATOM 1266 O O . VAL A 1 170 ? 8.758 -4.936 -22.547 1.00 95.00 170 VAL A O 1
ATOM 1269 N N . HIS A 1 171 ? 8.194 -7.099 -22.719 1.00 95.94 171 HIS A N 1
ATOM 1270 C CA . HIS A 1 171 ? 7.054 -6.918 -23.623 1.00 95.94 171 HIS A CA 1
ATOM 1271 C C . HIS A 1 171 ? 5.700 -6.869 -22.904 1.00 95.94 171 HIS A C 1
ATOM 1273 O O . HIS A 1 171 ? 4.671 -7.008 -23.564 1.00 95.94 171 HIS A O 1
ATOM 1279 N N . LEU A 1 172 ? 5.683 -6.626 -21.587 1.00 97.00 172 LEU A N 1
ATOM 1280 C CA . LEU A 1 172 ? 4.448 -6.453 -20.820 1.00 97.00 172 LEU A CA 1
ATOM 1281 C C . LEU A 1 172 ? 3.504 -5.450 -21.500 1.00 97.00 172 LEU A C 1
ATOM 1283 O O . LEU A 1 172 ? 3.940 -4.385 -21.970 1.00 97.00 172 LEU A O 1
ATOM 1287 N N . SER A 1 173 ? 2.225 -5.805 -21.603 1.00 96.56 173 SER A N 1
ATOM 1288 C CA . SER A 1 173 ? 1.213 -4.919 -22.176 1.00 96.56 173 SER A CA 1
ATOM 1289 C C . SER A 1 173 ? 0.771 -3.841 -21.184 1.00 96.56 173 SER A C 1
ATOM 1291 O O . SER A 1 173 ? 0.917 -3.977 -19.970 1.00 96.56 173 SER A O 1
ATOM 1293 N N . GLU A 1 174 ? 0.202 -2.758 -21.715 1.00 95.75 174 GLU A N 1
ATOM 1294 C CA . GLU A 1 174 ? -0.371 -1.683 -20.901 1.00 95.75 174 GLU A CA 1
ATOM 1295 C C . GLU A 1 174 ? -1.494 -2.200 -19.989 1.00 95.75 174 GLU A C 1
ATOM 1297 O O . GLU A 1 174 ? -1.537 -1.852 -18.811 1.00 95.75 174 GLU A O 1
ATOM 1302 N N . ASP A 1 175 ? -2.360 -3.078 -20.504 1.00 96.94 175 ASP A N 1
ATOM 1303 C CA . ASP A 1 175 ? -3.474 -3.661 -19.750 1.00 96.94 175 ASP A CA 1
ATOM 1304 C C . ASP A 1 175 ? -2.982 -4.532 -18.585 1.00 96.94 175 ASP A C 1
ATOM 1306 O O . ASP A 1 175 ? -3.513 -4.447 -17.477 1.00 96.94 175 ASP A O 1
ATOM 1310 N N . GLU A 1 176 ? -1.941 -5.343 -18.804 1.00 96.62 176 GLU A N 1
ATOM 1311 C CA . GLU A 1 176 ? -1.359 -6.179 -17.749 1.00 96.62 176 GLU A CA 1
ATOM 1312 C C . GLU A 1 176 ? -0.733 -5.339 -16.635 1.00 96.62 176 GLU A C 1
ATOM 1314 O O . GLU A 1 176 ? -0.968 -5.631 -15.461 1.00 96.62 176 GLU A O 1
ATOM 1319 N N . HIS A 1 177 ? 0.010 -4.282 -16.984 1.00 96.56 177 HIS A N 1
ATOM 1320 C CA . HIS A 1 177 ? 0.589 -3.371 -15.993 1.00 96.56 177 HIS A CA 1
ATOM 1321 C C . HIS A 1 177 ? -0.489 -2.592 -15.235 1.00 96.56 177 HIS A C 1
ATOM 1323 O O . HIS A 1 177 ? -0.454 -2.496 -14.009 1.00 96.56 177 HIS A O 1
ATOM 1329 N N . THR A 1 178 ? -1.509 -2.107 -15.949 1.00 97.25 178 THR A N 1
ATOM 1330 C CA . THR A 1 178 ? -2.662 -1.414 -15.353 1.00 97.25 178 THR A CA 1
ATOM 1331 C C . THR A 1 178 ? -3.345 -2.285 -14.298 1.00 97.25 178 THR A C 1
ATOM 1333 O O . THR A 1 178 ? -3.692 -1.794 -13.222 1.00 97.25 178 THR A O 1
ATOM 1336 N N . GLU A 1 179 ? -3.509 -3.580 -14.577 1.00 97.50 179 GLU A N 1
ATOM 1337 C CA . GLU A 1 179 ? -4.109 -4.534 -13.645 1.00 97.50 179 GLU A CA 1
ATOM 1338 C C . GLU A 1 179 ? -3.233 -4.772 -12.404 1.00 97.50 179 GLU A C 1
ATOM 1340 O O . GLU A 1 179 ? -3.757 -4.838 -11.290 1.00 97.50 179 GLU A O 1
ATOM 1345 N N . ILE A 1 180 ? -1.905 -4.813 -12.557 1.00 96.25 180 ILE A N 1
ATOM 1346 C CA . ILE A 1 180 ? -0.973 -4.893 -11.421 1.00 96.25 180 ILE A CA 1
ATOM 1347 C C . ILE A 1 180 ? -1.133 -3.663 -10.516 1.00 96.25 180 ILE A C 1
ATOM 1349 O O . ILE A 1 180 ? -1.354 -3.813 -9.310 1.00 96.25 180 ILE A O 1
ATOM 1353 N N . LEU A 1 181 ? -1.124 -2.446 -11.078 1.00 96.12 181 LEU A N 1
ATOM 1354 C CA . LEU A 1 181 ? -1.298 -1.219 -10.284 1.00 96.12 181 LEU A CA 1
ATOM 1355 C C . LEU A 1 181 ? -2.657 -1.180 -9.571 1.00 96.12 181 LEU A C 1
ATOM 1357 O O . LEU A 1 181 ? -2.759 -0.746 -8.413 1.00 96.12 181 LEU A O 1
ATOM 1361 N N . ARG A 1 182 ? -3.700 -1.661 -10.260 1.00 97.75 182 ARG A N 1
ATOM 1362 C CA . ARG A 1 182 ? -5.054 -1.786 -9.721 1.00 97.75 182 ARG A CA 1
ATOM 1363 C C . ARG A 1 182 ? -5.051 -2.616 -8.440 1.00 97.75 182 ARG A C 1
ATOM 1365 O O . ARG A 1 182 ? -5.546 -2.160 -7.407 1.00 97.75 182 ARG A O 1
ATOM 1372 N N . MET A 1 183 ? -4.480 -3.814 -8.522 1.00 96.94 183 MET A N 1
ATOM 1373 C CA . MET A 1 183 ? -4.481 -4.819 -7.463 1.00 96.94 183 MET A CA 1
ATOM 1374 C C . MET A 1 183 ? -3.563 -4.444 -6.294 1.00 96.94 183 MET A C 1
ATOM 1376 O O . MET A 1 183 ? -4.002 -4.495 -5.144 1.00 96.94 183 MET A O 1
ATOM 1380 N N . LYS A 1 184 ? -2.324 -4.008 -6.566 1.00 92.88 184 LYS A N 1
ATOM 1381 C CA . LYS A 1 184 ? -1.324 -3.707 -5.524 1.00 92.88 184 LYS A CA 1
ATOM 1382 C C . LYS A 1 184 ? -1.643 -2.428 -4.743 1.00 92.88 184 LYS A C 1
ATOM 1384 O O . LYS A 1 184 ? -1.450 -2.379 -3.527 1.00 92.88 184 LYS A O 1
ATOM 1389 N N . THR A 1 185 ? -2.165 -1.397 -5.417 1.00 93.56 185 THR A N 1
ATOM 1390 C CA . THR A 1 185 ? -2.290 -0.054 -4.822 1.00 93.56 185 THR A CA 1
ATOM 1391 C C . THR A 1 185 ? -3.715 0.495 -4.838 1.00 93.56 185 THR A C 1
ATOM 1393 O O . THR A 1 185 ? -4.194 0.965 -3.798 1.00 93.56 185 THR A O 1
ATOM 1396 N N . ALA A 1 186 ? -4.408 0.479 -5.981 1.00 97.06 186 ALA A N 1
ATOM 1397 C CA . ALA A 1 186 ? -5.662 1.223 -6.124 1.00 97.06 186 ALA A CA 1
ATOM 1398 C C . ALA A 1 186 ? -6.816 0.653 -5.289 1.00 97.06 186 ALA A C 1
ATOM 1400 O O . ALA A 1 186 ? -7.537 1.417 -4.640 1.00 97.06 186 ALA A O 1
ATOM 1401 N N . GLU A 1 187 ? -6.964 -0.673 -5.246 1.00 97.69 187 GLU A N 1
ATOM 1402 C CA . GLU A 1 187 ? -7.997 -1.341 -4.445 1.00 97.69 187 GLU A CA 1
ATOM 1403 C C . GLU A 1 187 ? -7.835 -1.081 -2.942 1.00 97.69 187 GLU A C 1
ATOM 1405 O O . GLU A 1 187 ? -8.826 -0.922 -2.228 1.00 97.69 187 GLU A O 1
ATOM 1410 N N . PHE A 1 188 ? -6.600 -0.928 -2.458 1.00 97.69 188 PHE A N 1
ATOM 1411 C CA . PHE A 1 188 ? -6.346 -0.548 -1.069 1.00 97.69 188 PHE A CA 1
ATOM 1412 C C . PHE A 1 188 ? -6.883 0.857 -0.784 1.00 97.69 188 PHE A C 1
ATOM 1414 O O . PHE A 1 188 ? -7.671 1.069 0.141 1.00 97.69 188 PHE A O 1
ATOM 1421 N N . VAL A 1 189 ? -6.502 1.840 -1.602 1.00 98.12 189 VAL A N 1
ATOM 1422 C CA . VAL A 1 189 ? -6.949 3.228 -1.403 1.00 98.12 189 VAL A CA 1
ATOM 1423 C C . VAL A 1 189 ? -8.474 3.327 -1.517 1.00 98.12 189 VAL A C 1
ATOM 1425 O O . VAL A 1 189 ? -9.107 3.984 -0.686 1.00 98.12 189 VAL A O 1
ATOM 1428 N N . ARG A 1 190 ? -9.076 2.601 -2.470 1.00 98.44 190 ARG A N 1
ATOM 1429 C CA . ARG A 1 190 ? -10.529 2.421 -2.575 1.00 98.44 190 ARG A CA 1
ATOM 1430 C C . ARG A 1 190 ? -11.126 1.900 -1.268 1.00 98.44 190 ARG A C 1
ATOM 1432 O O . ARG A 1 190 ? -12.071 2.507 -0.763 1.00 98.44 190 ARG A O 1
ATOM 1439 N N . ALA A 1 191 ? -10.582 0.817 -0.713 1.00 98.31 191 ALA A N 1
ATOM 1440 C CA . ALA A 1 191 ? -11.083 0.208 0.515 1.00 98.31 191 ALA A CA 1
ATOM 1441 C C . ALA A 1 191 ? -10.996 1.166 1.714 1.00 98.31 191 ALA A C 1
ATOM 1443 O O . ALA A 1 191 ? -11.949 1.265 2.486 1.00 98.31 191 ALA A O 1
ATOM 1444 N N . CYS A 1 192 ? -9.915 1.945 1.840 1.00 98.31 192 CYS A N 1
ATOM 1445 C CA . CYS A 1 192 ? -9.800 2.970 2.882 1.00 98.31 192 CYS A CA 1
ATOM 1446 C C . CYS A 1 192 ? -10.908 4.030 2.781 1.00 98.31 192 CYS A C 1
ATOM 1448 O O . CYS A 1 192 ? -11.558 4.350 3.779 1.00 98.31 192 CYS A O 1
ATOM 1450 N N . CYS A 1 193 ? -11.150 4.566 1.581 1.00 98.56 193 CYS A N 1
ATOM 1451 C CA . CYS A 1 193 ? -12.196 5.566 1.368 1.00 98.56 193 CYS A CA 1
ATOM 1452 C C . CYS A 1 193 ? -13.596 4.981 1.606 1.00 98.56 193 CYS A C 1
ATOM 1454 O O . CYS A 1 193 ? -14.414 5.569 2.317 1.00 98.56 193 CYS A O 1
ATOM 1456 N N . GLN A 1 194 ? -13.867 3.792 1.071 1.00 98.44 194 GLN A N 1
ATOM 1457 C CA . GLN A 1 194 ? -15.158 3.129 1.225 1.00 98.44 194 GLN A CA 1
ATOM 1458 C C . GLN A 1 194 ? -15.437 2.760 2.694 1.00 98.44 194 GLN A C 1
ATOM 1460 O O . GLN A 1 194 ? -16.559 2.955 3.166 1.00 98.44 194 GLN A O 1
ATOM 1465 N N . ALA A 1 195 ? -14.429 2.313 3.452 1.00 98.38 195 ALA A N 1
ATOM 1466 C CA . ALA A 1 195 ? -14.549 2.085 4.891 1.00 98.38 195 ALA A CA 1
ATOM 1467 C C . ALA A 1 195 ? -14.931 3.373 5.638 1.00 98.38 195 ALA A C 1
ATOM 1469 O O . ALA A 1 195 ? -15.875 3.358 6.426 1.00 98.38 195 ALA A O 1
ATOM 1470 N N . GLY A 1 196 ? -14.278 4.502 5.340 1.00 98.19 196 GLY A N 1
ATOM 1471 C CA . GLY A 1 196 ? -14.622 5.803 5.923 1.00 98.19 196 GLY A CA 1
ATOM 1472 C C . GLY A 1 196 ? -16.084 6.199 5.694 1.00 98.19 196 GLY A C 1
ATOM 1473 O O . GLY A 1 196 ? -16.790 6.588 6.626 1.00 98.19 196 GLY A O 1
ATOM 1474 N N . ALA A 1 197 ? -16.580 6.013 4.469 1.00 98.31 197 ALA A N 1
ATOM 1475 C CA . ALA A 1 197 ? -17.977 6.279 4.131 1.00 98.31 197 ALA A CA 1
ATOM 1476 C C . ALA A 1 197 ? -18.955 5.379 4.911 1.00 98.31 197 ALA A C 1
ATOM 1478 O O . ALA A 1 197 ? -19.960 5.860 5.445 1.00 98.31 197 ALA A O 1
ATOM 1479 N N . LEU A 1 198 ? -18.661 4.079 5.023 1.00 98.38 198 LEU A N 1
ATOM 1480 C CA . LEU A 1 198 ? -19.490 3.137 5.784 1.00 98.38 198 LEU A CA 1
ATOM 1481 C C . LEU A 1 198 ? -19.514 3.466 7.283 1.00 98.38 198 LEU A C 1
ATOM 1483 O O . LEU A 1 198 ? -20.574 3.381 7.906 1.00 98.38 198 LEU A O 1
ATOM 1487 N N . LEU A 1 199 ? -18.379 3.888 7.849 1.00 98.19 199 LEU A N 1
ATOM 1488 C CA . LEU A 1 199 ? -18.272 4.313 9.248 1.00 98.19 199 LEU A CA 1
ATOM 1489 C C . LEU A 1 199 ? -19.093 5.574 9.550 1.00 98.19 199 LEU A C 1
ATOM 1491 O O . LEU A 1 199 ? -19.640 5.692 10.645 1.00 98.19 199 LEU A O 1
ATOM 1495 N N . ALA A 1 200 ? -19.247 6.471 8.573 1.00 97.62 200 ALA A N 1
ATOM 1496 C CA . ALA A 1 200 ? -20.144 7.626 8.647 1.00 97.62 200 ALA A CA 1
ATOM 1497 C C . ALA A 1 200 ? -21.629 7.283 8.373 1.00 97.62 200 ALA A C 1
ATOM 1499 O O . ALA A 1 200 ? -22.485 8.170 8.279 1.00 97.62 200 ALA A O 1
ATOM 1500 N N . GLY A 1 201 ? -21.964 5.996 8.229 1.00 97.06 201 GLY A N 1
ATOM 1501 C CA . GLY A 1 201 ? -23.339 5.519 8.069 1.00 97.06 201 GLY A CA 1
ATOM 1502 C C . GLY A 1 201 ? -23.921 5.734 6.671 1.00 97.06 201 GLY A C 1
ATOM 1503 O O . GLY A 1 201 ? -25.137 5.879 6.525 1.00 97.06 201 GLY A O 1
ATOM 1504 N N . LEU A 1 202 ? -23.083 5.811 5.634 1.00 97.38 202 LEU A N 1
ATOM 1505 C CA . LEU A 1 202 ? -23.557 5.834 4.249 1.00 97.38 202 LEU A CA 1
ATOM 1506 C C . LEU A 1 202 ? -24.006 4.428 3.813 1.00 97.38 202 LEU A C 1
ATOM 1508 O O . LEU A 1 202 ? -23.578 3.408 4.364 1.00 97.38 202 LEU A O 1
ATOM 1512 N N . GLY A 1 203 ? -24.912 4.385 2.834 1.00 96.69 203 GLY A N 1
ATOM 1513 C CA . GLY A 1 203 ? -25.317 3.137 2.187 1.00 96.69 203 GLY A CA 1
ATOM 1514 C C . GLY A 1 203 ? -24.218 2.599 1.268 1.00 96.69 203 GLY A C 1
ATOM 1515 O O . GLY A 1 203 ? -23.292 3.323 0.912 1.00 96.69 203 GLY A O 1
ATOM 1516 N N . GLU A 1 204 ? -24.330 1.335 0.853 1.00 95.25 204 GLU A N 1
ATOM 1517 C CA . GLU A 1 204 ? -23.306 0.680 0.020 1.00 95.25 204 GLU A CA 1
ATOM 1518 C C . GLU A 1 204 ? -23.089 1.376 -1.329 1.00 95.25 204 GLU A C 1
ATOM 1520 O O . GLU A 1 204 ? -21.952 1.462 -1.779 1.00 95.25 204 GLU A O 1
ATOM 1525 N N . ALA A 1 205 ? -24.148 1.921 -1.938 1.00 96.88 205 ALA A N 1
ATOM 1526 C CA . ALA A 1 205 ? -24.045 2.662 -3.194 1.00 96.88 205 ALA A CA 1
ATOM 1527 C C . ALA A 1 205 ? -23.192 3.935 -3.040 1.00 96.88 205 ALA A C 1
ATOM 1529 O O . ALA A 1 205 ? -22.193 4.086 -3.734 1.00 96.88 205 ALA A O 1
ATOM 1530 N N . ASP A 1 206 ? -23.529 4.804 -2.079 1.00 97.31 206 ASP A N 1
ATOM 1531 C CA . ASP A 1 206 ? -22.771 6.040 -1.830 1.00 97.31 206 ASP A CA 1
ATOM 1532 C C . ASP A 1 206 ? -21.327 5.740 -1.393 1.00 97.31 206 ASP A C 1
ATOM 1534 O O . ASP A 1 206 ? -20.389 6.427 -1.796 1.00 97.31 206 ASP A O 1
ATOM 1538 N N . ALA A 1 207 ? -21.135 4.697 -0.579 1.00 97.94 207 ALA A N 1
ATOM 1539 C CA . ALA A 1 207 ? -19.804 4.250 -0.190 1.00 97.94 207 ALA A CA 1
ATOM 1540 C C . ALA A 1 207 ? -18.999 3.754 -1.403 1.00 97.94 207 ALA A C 1
ATOM 1542 O O . ALA A 1 207 ? -17.804 4.023 -1.478 1.00 97.94 207 ALA A O 1
ATOM 1543 N N . GLY A 1 208 ? -19.642 3.075 -2.359 1.00 97.56 208 GLY A N 1
ATOM 1544 C CA . GLY A 1 208 ? -19.030 2.630 -3.611 1.00 97.56 208 GLY A CA 1
ATOM 1545 C C . GLY A 1 208 ? -18.546 3.786 -4.487 1.00 97.56 208 GLY A C 1
ATOM 1546 O O . GLY A 1 208 ? -17.411 3.750 -4.954 1.00 97.56 208 GLY A O 1
ATOM 1547 N N . GLU A 1 209 ? -19.342 4.848 -4.638 1.00 98.06 209 GLU A N 1
ATOM 1548 C CA . GLU A 1 209 ? -18.943 6.053 -5.389 1.00 98.06 209 GLU A CA 1
ATOM 1549 C C . GLU A 1 209 ? -17.739 6.762 -4.743 1.00 98.06 209 GLU A C 1
ATOM 1551 O O . GLU A 1 209 ? -16.789 7.165 -5.415 1.00 98.06 209 GLU A O 1
ATOM 1556 N N . ILE A 1 210 ? -17.727 6.858 -3.411 1.00 98.00 210 ILE A N 1
ATOM 1557 C CA . ILE A 1 210 ? -16.575 7.380 -2.661 1.00 98.00 210 ILE A CA 1
ATOM 1558 C C . ILE A 1 210 ? -15.363 6.441 -2.783 1.00 98.00 210 ILE A C 1
ATOM 1560 O O . ILE A 1 210 ? -14.219 6.893 -2.857 1.00 98.00 210 ILE A O 1
ATOM 1564 N N . GLY A 1 211 ? -15.600 5.132 -2.845 1.00 97.94 211 GLY A N 1
ATOM 1565 C CA . GLY A 1 211 ? -14.582 4.140 -3.164 1.00 97.94 211 GLY A CA 1
ATOM 1566 C C . GLY A 1 211 ? -13.957 4.381 -4.540 1.00 97.94 211 GLY A C 1
ATOM 1567 O O . GLY A 1 211 ? -12.734 4.372 -4.651 1.00 97.94 211 GLY A O 1
ATOM 1568 N N . ALA A 1 212 ? -14.759 4.667 -5.571 1.00 98.12 212 ALA A N 1
ATOM 1569 C CA . ALA A 1 212 ? -14.270 4.966 -6.920 1.00 98.12 212 ALA A CA 1
ATOM 1570 C C . ALA A 1 212 ? -13.367 6.214 -6.952 1.00 98.12 212 ALA A C 1
ATOM 1572 O O . ALA A 1 212 ? -12.351 6.237 -7.647 1.00 98.12 212 ALA A O 1
ATOM 1573 N N . TYR A 1 213 ? -13.665 7.227 -6.135 1.00 97.44 213 TYR A N 1
ATOM 1574 C CA . TYR A 1 213 ? -12.745 8.348 -5.921 1.00 97.44 213 TYR A CA 1
ATOM 1575 C C . TYR A 1 213 ? -11.390 7.882 -5.355 1.00 97.44 213 TYR A C 1
ATOM 1577 O O . TYR A 1 213 ? -10.341 8.236 -5.898 1.00 97.44 213 TYR A O 1
ATOM 1585 N N . GLY A 1 214 ? -11.400 7.047 -4.309 1.00 97.56 214 GLY A N 1
ATOM 1586 C CA . GLY A 1 214 ? -10.180 6.471 -3.733 1.00 97.56 214 GLY A CA 1
ATOM 1587 C C . GLY A 1 214 ? -9.392 5.618 -4.732 1.00 97.56 214 GLY A C 1
ATOM 1588 O O . GLY A 1 214 ? -8.170 5.726 -4.810 1.00 97.56 214 GLY A O 1
ATOM 1589 N N . PHE A 1 215 ? -10.091 4.837 -5.554 1.00 98.19 215 PHE A N 1
ATOM 1590 C CA . PHE A 1 215 ? -9.507 4.037 -6.627 1.00 98.19 215 PHE A CA 1
ATOM 1591 C C . PHE A 1 215 ? -8.696 4.895 -7.606 1.00 98.19 215 PHE A C 1
ATOM 1593 O O . PHE A 1 215 ? -7.523 4.617 -7.855 1.00 98.19 215 PHE A O 1
ATOM 1600 N N . HIS A 1 216 ? -9.287 5.976 -8.123 1.00 97.94 216 HIS A N 1
ATOM 1601 C CA . HIS A 1 216 ? -8.603 6.854 -9.073 1.00 97.94 216 HIS A CA 1
ATOM 1602 C C . HIS A 1 216 ? -7.403 7.574 -8.453 1.00 97.94 216 HIS A C 1
ATOM 1604 O O . HIS A 1 216 ? -6.392 7.757 -9.130 1.00 97.94 216 HIS A O 1
ATOM 1610 N N . ILE A 1 217 ? -7.474 7.933 -7.166 1.00 95.56 217 ILE A N 1
ATOM 1611 C CA . ILE A 1 217 ? -6.311 8.455 -6.435 1.00 95.56 217 ILE A CA 1
ATOM 1612 C C . ILE A 1 217 ? -5.202 7.412 -6.363 1.00 95.56 217 ILE A C 1
ATOM 1614 O O . ILE A 1 217 ? -4.046 7.753 -6.593 1.00 95.56 217 ILE A O 1
ATOM 1618 N N . GLY A 1 218 ? -5.536 6.161 -6.050 1.00 95.88 218 GLY A N 1
ATOM 1619 C CA . GLY A 1 218 ? -4.557 5.082 -5.977 1.00 95.88 218 GLY A CA 1
ATOM 1620 C C . GLY A 1 218 ? -3.876 4.810 -7.320 1.00 95.88 218 GLY A C 1
ATOM 1621 O O . GLY A 1 218 ? -2.652 4.722 -7.361 1.00 95.88 218 GLY A O 1
ATOM 1622 N N . MET A 1 219 ? -4.642 4.783 -8.417 1.00 97.44 219 MET A N 1
ATOM 1623 C CA . MET A 1 219 ? -4.086 4.669 -9.773 1.00 97.44 219 MET A CA 1
ATOM 1624 C C . MET A 1 219 ? -3.150 5.836 -10.098 1.00 97.44 219 MET A C 1
ATOM 1626 O O . MET A 1 219 ? -2.013 5.625 -10.508 1.00 97.44 219 MET A O 1
ATOM 1630 N N . ALA A 1 220 ? -3.601 7.074 -9.871 1.00 95.75 220 ALA A N 1
ATOM 1631 C CA . ALA A 1 220 ? -2.793 8.260 -10.139 1.00 95.75 220 ALA A CA 1
ATOM 1632 C C . ALA A 1 220 ? -1.511 8.289 -9.294 1.00 95.75 220 ALA A C 1
ATOM 1634 O O . ALA A 1 220 ? -0.458 8.672 -9.792 1.00 95.75 220 ALA A O 1
ATOM 1635 N N . PHE A 1 221 ? -1.592 7.871 -8.028 1.00 91.00 221 PHE A N 1
ATOM 1636 C CA . PHE A 1 221 ? -0.437 7.783 -7.141 1.00 91.00 221 PHE A CA 1
ATOM 1637 C C . PHE A 1 221 ? 0.627 6.840 -7.704 1.00 91.00 221 PHE A C 1
ATOM 1639 O O . PHE A 1 221 ? 1.792 7.220 -7.744 1.00 91.00 221 PHE A O 1
ATOM 1646 N N . GLN A 1 222 ? 0.225 5.654 -8.165 1.00 93.00 222 GLN A N 1
ATOM 1647 C CA . GLN A 1 222 ? 1.170 4.657 -8.661 1.00 93.00 222 GLN A CA 1
ATOM 1648 C C . GLN A 1 222 ? 1.747 5.030 -10.032 1.00 93.00 222 GLN A C 1
ATOM 1650 O O . GLN A 1 222 ? 2.943 4.900 -10.229 1.00 93.00 222 GLN A O 1
ATOM 1655 N N . ILE A 1 223 ? 0.953 5.620 -10.932 1.00 92.75 223 ILE A N 1
ATOM 1656 C CA . ILE A 1 223 ? 1.467 6.157 -12.209 1.00 92.75 223 ILE A CA 1
ATOM 1657 C C . ILE A 1 223 ? 2.542 7.229 -11.971 1.00 92.75 223 ILE A C 1
ATOM 1659 O O . ILE A 1 223 ? 3.538 7.296 -12.689 1.00 92.75 223 ILE A O 1
ATOM 1663 N N . VAL A 1 224 ? 2.342 8.092 -10.970 1.00 89.94 224 VAL A N 1
ATOM 1664 C CA . VAL A 1 224 ? 3.338 9.106 -10.598 1.00 89.94 224 VAL A CA 1
ATOM 1665 C C . VAL A 1 224 ? 4.576 8.465 -9.969 1.00 89.94 224 VAL A C 1
ATOM 1667 O O . VAL A 1 224 ? 5.676 8.943 -10.222 1.00 89.94 224 VAL A O 1
ATOM 1670 N N . ASP A 1 225 ? 4.418 7.410 -9.169 1.00 87.69 225 ASP A N 1
ATOM 1671 C CA . ASP A 1 225 ? 5.536 6.662 -8.579 1.00 87.69 225 ASP A CA 1
ATOM 1672 C C . ASP A 1 225 ? 6.406 6.014 -9.671 1.00 87.69 225 ASP A C 1
ATOM 1674 O O . ASP A 1 225 ? 7.611 6.260 -9.696 1.00 87.69 225 ASP A O 1
ATOM 1678 N N . ASP A 1 226 ? 5.784 5.340 -10.648 1.00 89.75 226 ASP A N 1
ATOM 1679 C CA . ASP A 1 226 ? 6.458 4.774 -11.825 1.00 89.75 226 ASP A CA 1
ATOM 1680 C C . ASP A 1 226 ? 7.233 5.852 -12.606 1.00 89.75 226 ASP A C 1
ATOM 1682 O O . ASP A 1 226 ? 8.358 5.636 -13.049 1.00 89.75 226 ASP A O 1
ATOM 1686 N N . LEU A 1 227 ? 6.655 7.047 -12.784 1.00 85.62 227 LEU A N 1
ATOM 1687 C CA . LEU A 1 227 ? 7.333 8.151 -13.474 1.00 85.62 227 LEU A CA 1
ATOM 1688 C C . LEU A 1 227 ? 8.537 8.673 -12.673 1.00 85.62 227 LEU A C 1
ATOM 1690 O O . LEU A 1 227 ? 9.604 8.930 -13.237 1.00 85.62 227 LEU A O 1
ATOM 1694 N N . LEU A 1 228 ? 8.373 8.834 -11.358 1.00 82.81 228 LEU A N 1
ATOM 1695 C CA . LEU A 1 228 ? 9.428 9.326 -10.474 1.00 82.81 228 LEU A CA 1
ATOM 1696 C C . LEU A 1 228 ? 10.606 8.352 -10.370 1.00 82.81 228 LEU A C 1
ATOM 1698 O O . LEU A 1 228 ? 11.725 8.817 -10.157 1.00 82.81 228 LEU A O 1
ATOM 1702 N N . ASP A 1 229 ? 10.396 7.047 -10.566 1.00 83.31 229 ASP A N 1
ATOM 1703 C CA . ASP A 1 229 ? 11.489 6.067 -10.642 1.00 83.31 229 ASP A CA 1
ATOM 1704 C C . ASP A 1 229 ? 12.451 6.370 -11.812 1.00 83.31 229 ASP A C 1
ATOM 1706 O O . ASP A 1 229 ? 13.673 6.247 -11.681 1.00 83.31 229 ASP A O 1
ATOM 1710 N N . TYR A 1 230 ? 11.929 6.886 -12.932 1.00 78.81 230 TYR A N 1
ATOM 1711 C CA . TYR A 1 230 ? 12.715 7.243 -14.121 1.00 78.81 230 TYR A CA 1
ATOM 1712 C C . TYR A 1 230 ? 13.231 8.689 -14.113 1.00 78.81 230 TYR A C 1
ATOM 1714 O O . TYR A 1 230 ? 14.311 8.960 -14.654 1.00 78.81 230 TYR A O 1
ATOM 1722 N N . GLU A 1 231 ? 12.490 9.639 -13.540 1.00 73.62 231 GLU A N 1
ATOM 1723 C CA . GLU A 1 231 ? 12.871 11.063 -13.495 1.00 73.62 231 GLU A CA 1
ATOM 1724 C C . GLU A 1 231 ? 13.726 11.440 -12.279 1.00 73.62 231 GLU A C 1
ATOM 1726 O O . GLU A 1 231 ? 14.415 12.461 -12.308 1.00 73.62 231 GLU A O 1
ATOM 1731 N N . GLY A 1 232 ? 13.679 10.632 -11.221 1.00 61.94 232 GLY A N 1
ATOM 1732 C CA . GLY A 1 232 ? 14.234 10.946 -9.913 1.00 61.94 232 GLY A CA 1
ATOM 1733 C C . GLY A 1 232 ? 15.705 11.358 -9.920 1.00 61.94 232 GLY A C 1
ATOM 1734 O O . GLY A 1 232 ? 16.562 10.671 -10.480 1.00 61.94 232 GLY A O 1
ATOM 1735 N N . ASP A 1 233 ? 16.002 12.462 -9.230 1.00 56.16 233 ASP A N 1
ATOM 1736 C CA . ASP A 1 233 ? 17.366 12.815 -8.850 1.00 56.16 233 ASP A CA 1
ATOM 1737 C C . ASP A 1 233 ? 17.831 11.848 -7.753 1.00 56.16 233 ASP A C 1
ATOM 1739 O O . ASP A 1 233 ? 17.256 11.800 -6.655 1.00 56.16 233 ASP A O 1
ATOM 1743 N N . SER A 1 234 ? 18.858 11.053 -8.059 1.00 54.44 234 SER A N 1
ATOM 1744 C CA . SER A 1 234 ? 19.428 10.051 -7.153 1.00 54.44 234 SER A CA 1
ATOM 1745 C C . SER A 1 234 ? 19.840 10.649 -5.803 1.00 54.44 234 SER A C 1
ATOM 1747 O O . SER A 1 234 ? 19.769 9.958 -4.785 1.00 54.44 234 SER A O 1
ATOM 1749 N N . GLU A 1 235 ? 20.197 11.941 -5.761 1.00 50.62 235 GLU A N 1
ATOM 1750 C CA . GLU A 1 235 ? 20.574 12.629 -4.521 1.00 50.62 235 GLU A CA 1
ATOM 1751 C C . GLU A 1 235 ? 19.376 12.958 -3.611 1.00 50.62 235 GLU A C 1
ATOM 1753 O O . GLU A 1 235 ? 19.511 12.936 -2.388 1.00 50.62 235 GLU A O 1
ATOM 1758 N N . ALA A 1 236 ? 18.186 13.213 -4.167 1.00 48.88 236 ALA A N 1
ATOM 1759 C CA . ALA A 1 236 ? 17.003 13.595 -3.387 1.00 48.88 236 ALA A CA 1
ATOM 1760 C C . ALA A 1 236 ? 16.185 12.392 -2.879 1.00 48.88 236 ALA A C 1
ATOM 1762 O O . ALA A 1 236 ? 15.497 12.496 -1.861 1.00 48.88 236 ALA A O 1
ATOM 1763 N N . ILE A 1 237 ? 16.235 11.257 -3.587 1.00 47.41 237 ILE A N 1
ATOM 1764 C CA . ILE A 1 237 ? 15.380 10.083 -3.326 1.00 47.41 237 ILE A CA 1
ATOM 1765 C C . ILE A 1 237 ? 16.135 8.971 -2.576 1.00 47.41 237 ILE A C 1
ATOM 1767 O O . ILE A 1 237 ? 15.507 8.120 -1.940 1.00 47.41 237 ILE A O 1
ATOM 1771 N N . GLY A 1 238 ? 17.474 8.986 -2.586 1.00 49.06 238 GLY A N 1
ATOM 1772 C CA . GLY A 1 238 ? 18.292 7.967 -1.918 1.00 49.06 238 GLY A CA 1
ATOM 1773 C C . GLY A 1 238 ? 18.131 6.562 -2.515 1.00 49.06 238 GLY A C 1
ATOM 1774 O O . GLY A 1 238 ? 18.408 5.575 -1.835 1.00 49.06 238 GLY A O 1
ATOM 1775 N N . LYS A 1 239 ? 17.655 6.475 -3.764 1.00 56.88 239 LYS A N 1
ATOM 1776 C CA . LYS A 1 239 ? 17.519 5.251 -4.562 1.00 56.88 239 LYS A CA 1
ATOM 1777 C C . LYS A 1 239 ? 18.297 5.395 -5.870 1.00 56.88 239 LYS A C 1
ATOM 1779 O O . LYS A 1 239 ? 18.489 6.507 -6.362 1.00 56.88 239 LYS A O 1
ATOM 1784 N N . LEU A 1 240 ? 18.725 4.262 -6.427 1.00 64.12 240 LEU A N 1
ATOM 1785 C CA . LEU A 1 240 ? 19.240 4.209 -7.793 1.00 64.12 240 LEU A CA 1
ATOM 1786 C C . LEU A 1 240 ? 18.126 4.610 -8.766 1.00 64.12 240 LEU A C 1
ATOM 1788 O O . LEU A 1 240 ? 16.957 4.300 -8.552 1.00 64.12 240 LEU A O 1
ATOM 1792 N N . ARG A 1 241 ? 18.490 5.311 -9.835 1.00 77.00 241 ARG A N 1
ATOM 1793 C CA . ARG A 1 241 ? 17.543 5.695 -10.882 1.00 77.00 241 ARG A CA 1
ATOM 1794 C C . ARG A 1 241 ? 17.097 4.465 -11.679 1.00 77.00 241 ARG A C 1
ATOM 1796 O O . ARG A 1 241 ? 17.930 3.595 -11.957 1.00 77.00 241 ARG A O 1
ATOM 1803 N N . ALA A 1 242 ? 15.826 4.452 -12.083 1.00 82.12 242 ALA A N 1
ATOM 1804 C CA . ALA A 1 242 ? 15.176 3.377 -12.829 1.00 82.12 242 ALA A CA 1
ATOM 1805 C C . ALA A 1 242 ? 15.326 2.015 -12.129 1.00 82.12 242 ALA A C 1
ATOM 1807 O O . ALA A 1 242 ? 15.826 1.053 -12.722 1.00 82.12 242 ALA A O 1
ATOM 1808 N N . THR A 1 243 ? 14.979 1.957 -10.839 1.00 85.06 243 THR A N 1
ATOM 1809 C CA . THR A 1 243 ? 15.084 0.720 -10.055 1.00 85.06 243 THR A CA 1
ATOM 1810 C C . THR A 1 243 ? 14.204 -0.370 -10.664 1.00 85.06 243 THR A C 1
ATOM 1812 O O . THR A 1 243 ? 14.682 -1.490 -10.830 1.00 85.06 243 THR A O 1
ATOM 1815 N N . ASP A 1 244 ? 13.009 -0.024 -11.148 1.00 89.81 244 ASP A N 1
ATOM 1816 C CA . ASP A 1 244 ? 12.092 -0.992 -11.756 1.00 89.81 244 ASP A CA 1
ATOM 1817 C C . ASP A 1 244 ? 12.727 -1.661 -12.985 1.00 89.81 244 ASP A C 1
ATOM 1819 O O . ASP A 1 244 ? 12.723 -2.884 -13.129 1.00 89.81 244 ASP A O 1
ATOM 1823 N N . PHE A 1 245 ? 13.393 -0.879 -13.843 1.00 91.06 245 PHE A N 1
ATOM 1824 C CA . PHE A 1 245 ? 14.117 -1.415 -15.001 1.00 91.06 245 PHE A CA 1
ATOM 1825 C C . PHE A 1 245 ? 15.243 -2.372 -14.582 1.00 91.06 245 PHE A C 1
ATOM 1827 O O . PHE A 1 245 ? 15.485 -3.397 -15.228 1.00 91.06 245 PHE A O 1
ATOM 1834 N N . ARG A 1 246 ? 15.962 -2.024 -13.509 1.00 88.69 246 ARG A N 1
ATOM 1835 C CA . ARG A 1 246 ? 17.077 -2.815 -12.968 1.00 88.69 246 ARG A CA 1
ATOM 1836 C C . ARG A 1 246 ? 16.604 -4.135 -12.370 1.00 88.69 246 ARG A C 1
ATOM 1838 O O . ARG A 1 246 ? 17.344 -5.111 -12.451 1.00 88.69 246 ARG A O 1
ATOM 1845 N N . GLU A 1 247 ? 15.396 -4.159 -11.821 1.00 89.38 247 GLU A N 1
ATOM 1846 C CA . GLU A 1 247 ? 14.760 -5.331 -11.209 1.00 89.38 247 GLU A CA 1
ATOM 1847 C C . GLU A 1 247 ? 13.972 -6.183 -12.219 1.00 89.38 247 GLU A C 1
ATOM 1849 O O . GLU A 1 247 ? 13.537 -7.290 -11.902 1.00 89.38 247 GLU A O 1
ATOM 1854 N N . GLY A 1 248 ? 13.841 -5.715 -13.465 1.00 92.38 248 GLY A N 1
ATOM 1855 C CA . GLY A 1 248 ? 13.090 -6.417 -14.505 1.00 92.38 248 GLY A CA 1
ATOM 1856 C C . GLY A 1 248 ? 11.577 -6.219 -14.382 1.00 92.38 248 GLY A C 1
ATOM 1857 O O . GLY A 1 248 ? 10.809 -7.068 -14.834 1.00 92.38 248 GLY A O 1
ATOM 1858 N N . CYS A 1 249 ? 11.144 -5.104 -13.801 1.00 93.06 249 CYS A N 1
ATOM 1859 C CA . CYS A 1 249 ? 9.752 -4.686 -13.702 1.00 93.06 249 CYS A CA 1
ATOM 1860 C C . CYS A 1 249 ? 9.442 -3.666 -14.809 1.00 93.06 249 CYS A C 1
ATOM 1862 O O . CYS A 1 249 ? 10.037 -2.589 -14.888 1.00 93.06 249 CYS A O 1
ATOM 1864 N N . ALA A 1 250 ? 8.542 -4.025 -15.728 1.00 93.81 250 ALA A N 1
ATOM 1865 C CA . ALA A 1 250 ? 8.212 -3.184 -16.873 1.00 93.81 250 ALA A CA 1
ATOM 1866 C C . ALA A 1 250 ? 7.055 -2.258 -16.497 1.00 93.81 250 ALA A C 1
ATOM 1868 O O . ALA A 1 250 ? 5.921 -2.710 -16.406 1.00 93.81 250 ALA A O 1
ATOM 1869 N N . THR A 1 251 ? 7.337 -0.971 -16.301 1.00 94.00 251 THR A N 1
ATOM 1870 C CA . THR A 1 251 ? 6.334 0.036 -15.919 1.00 94.00 251 THR A CA 1
ATOM 1871 C C . THR A 1 251 ? 5.949 0.950 -17.084 1.00 94.00 251 THR A C 1
ATOM 1873 O O . THR A 1 251 ? 6.542 0.879 -18.168 1.00 94.00 251 THR A O 1
ATOM 1876 N N . TYR A 1 252 ? 4.945 1.819 -16.893 1.00 92.44 252 TYR A N 1
ATOM 1877 C CA . TYR A 1 252 ? 4.406 2.670 -17.964 1.00 92.44 252 TYR A CA 1
ATOM 1878 C C . TYR A 1 252 ? 5.468 3.421 -18.784 1.00 92.44 252 TYR A C 1
ATOM 1880 O O . TYR A 1 252 ? 5.355 3.385 -20.010 1.00 92.44 252 TYR A O 1
ATOM 1888 N N . PRO A 1 253 ? 6.505 4.061 -18.199 1.00 88.81 253 PRO A N 1
ATOM 1889 C CA . PRO A 1 253 ? 7.526 4.743 -18.997 1.00 88.81 253 PRO A CA 1
ATOM 1890 C C . PRO A 1 253 ? 8.185 3.835 -20.048 1.00 88.81 253 PRO A C 1
ATOM 1892 O O . PRO A 1 253 ? 8.321 4.230 -21.208 1.00 88.81 253 PRO A O 1
ATOM 1895 N N . LEU A 1 254 ? 8.530 2.596 -19.677 1.00 89.81 254 LEU A N 1
ATOM 1896 C CA . LEU A 1 254 ? 9.107 1.612 -20.594 1.00 89.81 254 LEU A CA 1
ATOM 1897 C C . LEU A 1 254 ? 8.068 1.084 -21.593 1.00 89.81 254 LEU A C 1
ATOM 1899 O O . LEU A 1 254 ? 8.341 1.015 -22.792 1.00 89.81 254 LEU A O 1
ATOM 1903 N N . ILE A 1 255 ? 6.875 0.727 -21.114 1.00 92.44 255 ILE A N 1
ATOM 1904 C CA . ILE A 1 255 ? 5.797 0.177 -21.950 1.00 92.44 255 ILE A CA 1
ATOM 1905 C C . ILE A 1 255 ? 5.419 1.159 -23.063 1.00 92.44 255 ILE A C 1
ATOM 1907 O O . ILE A 1 255 ? 5.261 0.752 -24.215 1.00 92.44 255 ILE A O 1
ATOM 1911 N N . LEU A 1 256 ? 5.318 2.446 -22.728 1.00 88.50 256 LEU A N 1
ATOM 1912 C CA . LEU A 1 256 ? 4.893 3.499 -23.644 1.00 88.50 256 LEU A CA 1
ATOM 1913 C C . LEU A 1 256 ? 5.996 3.931 -24.616 1.00 88.50 256 LEU A C 1
ATOM 1915 O O . LEU A 1 256 ? 5.682 4.289 -25.747 1.00 88.50 256 LEU A O 1
ATOM 1919 N N . VAL A 1 257 ? 7.278 3.893 -24.228 1.00 86.00 257 VAL A N 1
ATOM 1920 C CA . VAL A 1 257 ? 8.374 4.244 -25.154 1.00 86.00 257 VAL A CA 1
ATOM 1921 C C . VAL A 1 257 ? 8.711 3.111 -26.119 1.00 86.00 257 VAL A C 1
ATOM 1923 O O . VAL A 1 257 ? 9.138 3.376 -27.241 1.00 86.00 257 VAL A O 1
ATOM 1926 N N . ARG A 1 258 ? 8.512 1.852 -25.710 1.00 89.06 258 ARG A N 1
ATOM 1927 C CA . ARG A 1 258 ? 8.914 0.653 -26.461 1.00 89.06 258 ARG A CA 1
ATOM 1928 C C . ARG A 1 258 ? 8.480 0.662 -27.940 1.00 89.06 258 ARG A C 1
ATOM 1930 O O . ARG A 1 258 ? 9.331 0.364 -28.775 1.00 89.06 258 ARG A O 1
ATOM 1937 N N . PRO A 1 259 ? 7.241 1.051 -28.315 1.00 88.25 259 PRO A N 1
ATOM 1938 C CA . PRO A 1 259 ? 6.818 1.129 -29.720 1.00 88.25 259 PRO A CA 1
ATOM 1939 C C . PRO A 1 259 ? 7.541 2.198 -30.558 1.00 88.25 259 PRO A C 1
ATOM 1941 O O . PRO A 1 259 ? 7.435 2.188 -31.782 1.00 88.25 259 PRO A O 1
ATOM 1944 N N . HIS A 1 260 ? 8.244 3.136 -29.918 1.00 84.69 260 HIS A N 1
ATOM 1945 C CA . HIS A 1 260 ? 8.948 4.255 -30.553 1.00 84.69 260 HIS A CA 1
ATOM 1946 C C . HIS A 1 260 ? 10.469 4.055 -30.631 1.00 84.69 260 HIS A C 1
ATOM 1948 O O . HIS A 1 260 ? 11.180 4.934 -31.131 1.00 84.69 260 HIS A O 1
ATOM 1954 N N . LEU A 1 261 ? 10.972 2.924 -30.132 1.00 85.81 261 LEU A N 1
ATOM 1955 C CA . LEU A 1 261 ? 12.384 2.567 -30.204 1.00 85.81 261 LEU A CA 1
ATOM 1956 C C . LEU A 1 261 ? 12.742 2.062 -31.606 1.00 85.81 261 LEU A C 1
ATOM 1958 O O . LEU A 1 261 ? 11.982 1.342 -32.252 1.00 85.81 261 LEU A O 1
ATOM 1962 N N . THR A 1 262 ? 13.937 2.417 -32.069 1.00 88.19 262 THR A N 1
ATOM 1963 C CA . THR A 1 262 ? 14.577 1.745 -33.205 1.00 88.19 262 THR A CA 1
ATOM 1964 C C . THR A 1 262 ? 14.906 0.297 -32.844 1.00 88.19 262 THR A C 1
ATOM 1966 O O . THR A 1 262 ? 15.034 -0.052 -31.673 1.00 88.19 262 THR A O 1
ATOM 1969 N N . GLU A 1 263 ? 15.121 -0.550 -33.849 1.00 91.06 263 GLU A N 1
ATOM 1970 C CA . GLU A 1 263 ? 15.491 -1.957 -33.643 1.00 91.06 263 GLU A CA 1
ATOM 1971 C C . GLU A 1 263 ? 16.750 -2.118 -32.769 1.00 91.06 263 GLU A C 1
ATOM 1973 O O . GLU A 1 263 ? 16.798 -2.968 -31.883 1.00 91.06 263 GLU A O 1
ATOM 1978 N N . ALA A 1 264 ? 17.750 -1.248 -32.950 1.00 89.12 264 ALA A N 1
ATOM 1979 C CA . ALA A 1 264 ? 18.973 -1.264 -32.150 1.00 89.12 264 ALA A CA 1
ATOM 1980 C C . ALA A 1 264 ? 18.739 -0.846 -30.685 1.00 89.12 264 ALA A C 1
ATOM 1982 O O . ALA A 1 264 ? 19.328 -1.440 -29.777 1.00 89.12 264 ALA A O 1
ATOM 1983 N N . GLU A 1 265 ? 17.888 0.159 -30.452 1.00 88.38 265 GLU A N 1
ATOM 1984 C CA . GLU A 1 265 ? 17.499 0.610 -29.108 1.00 88.38 265 GLU A CA 1
ATOM 1985 C C . GLU A 1 265 ? 16.668 -0.465 -28.391 1.00 88.38 265 GLU A C 1
ATOM 1987 O O . GLU A 1 265 ? 16.949 -0.780 -27.235 1.00 88.38 265 GLU A O 1
ATOM 1992 N N . LEU A 1 266 ? 15.703 -1.082 -29.082 1.00 89.81 266 LEU A N 1
ATOM 1993 C CA . LEU A 1 266 ? 14.889 -2.168 -28.536 1.00 89.81 266 LEU A CA 1
ATOM 1994 C C . LEU A 1 266 ? 15.756 -3.371 -28.153 1.00 89.81 266 LEU A C 1
ATOM 1996 O O . LEU A 1 266 ? 15.678 -3.846 -27.024 1.00 89.81 266 LEU A O 1
ATOM 2000 N N . ALA A 1 267 ? 16.663 -3.793 -29.037 1.00 91.50 267 ALA A N 1
ATOM 2001 C CA . ALA A 1 267 ? 17.578 -4.889 -28.743 1.00 91.50 267 ALA A CA 1
ATOM 2002 C C . ALA A 1 267 ? 18.496 -4.577 -27.545 1.00 91.50 267 ALA A C 1
ATOM 2004 O O . ALA A 1 267 ? 18.893 -5.483 -26.812 1.00 91.50 267 ALA A O 1
ATOM 2005 N N . LEU A 1 268 ? 18.880 -3.311 -27.334 1.00 89.06 268 LEU A N 1
ATOM 2006 C CA . LEU A 1 268 ? 19.626 -2.906 -26.138 1.00 89.06 268 LEU A CA 1
ATOM 2007 C C . LEU A 1 268 ? 18.766 -3.024 -24.876 1.00 89.06 268 LEU A C 1
ATOM 2009 O O . LEU A 1 268 ? 19.234 -3.588 -23.888 1.00 89.06 268 LEU A O 1
ATOM 2013 N N . VAL A 1 269 ? 17.532 -2.520 -24.926 1.00 90.81 269 VAL A N 1
ATOM 2014 C CA . VAL A 1 269 ? 16.560 -2.595 -23.830 1.00 90.81 269 VAL A CA 1
ATOM 2015 C C . VAL A 1 269 ? 16.309 -4.050 -23.427 1.00 90.81 269 VAL A C 1
ATOM 2017 O O . VAL A 1 269 ? 16.498 -4.384 -22.261 1.00 90.81 269 VAL A O 1
ATOM 2020 N N . GLU A 1 270 ? 16.003 -4.932 -24.379 1.00 93.25 270 GLU A N 1
ATOM 2021 C CA . GLU A 1 270 ? 15.767 -6.365 -24.141 1.00 93.25 270 GLU A CA 1
ATOM 2022 C C . GLU A 1 270 ? 16.970 -7.057 -23.487 1.00 93.25 270 GLU A C 1
ATOM 2024 O O . GLU A 1 270 ? 16.812 -7.853 -22.564 1.00 93.25 270 GLU A O 1
ATOM 2029 N N . ARG A 1 271 ? 18.195 -6.726 -23.918 1.00 92.12 271 ARG A N 1
ATOM 2030 C CA . ARG A 1 271 ? 19.414 -7.300 -23.325 1.00 92.12 271 ARG A CA 1
ATOM 2031 C C . ARG A 1 271 ? 19.681 -6.814 -21.904 1.00 92.12 271 ARG A C 1
ATOM 2033 O O . ARG A 1 271 ? 20.330 -7.530 -21.147 1.00 92.12 271 ARG A O 1
ATOM 2040 N N . LYS A 1 272 ? 19.285 -5.585 -21.568 1.00 92.19 272 LYS A N 1
ATOM 2041 C CA . LYS A 1 272 ? 19.690 -4.906 -20.325 1.00 92.19 272 LYS A CA 1
ATOM 2042 C C . LYS A 1 272 ? 18.629 -4.915 -19.235 1.00 92.19 272 LYS A C 1
ATOM 2044 O O . LYS A 1 272 ? 18.983 -4.786 -18.065 1.00 92.19 272 LYS A O 1
ATOM 2049 N N . PHE A 1 273 ? 17.367 -5.090 -19.602 1.00 92.31 273 PHE A N 1
ATOM 2050 C CA . PHE A 1 273 ? 16.245 -5.173 -18.676 1.00 92.31 273 PHE A CA 1
ATOM 2051 C C . PHE A 1 273 ? 16.449 -6.309 -17.664 1.00 92.31 273 PHE A C 1
ATOM 2053 O O . PHE A 1 273 ? 16.655 -7.456 -18.058 1.00 92.31 273 PHE A O 1
ATOM 2060 N N . GLY A 1 274 ? 16.486 -5.983 -16.368 1.00 90.62 274 GLY A N 1
ATOM 2061 C CA . GLY A 1 274 ? 16.770 -6.945 -15.292 1.00 90.62 274 GLY A CA 1
ATOM 2062 C C . GLY A 1 274 ? 18.192 -7.538 -15.264 1.00 90.62 274 GLY A C 1
ATOM 2063 O O . GLY A 1 274 ? 18.493 -8.355 -14.400 1.00 90.62 274 GLY A O 1
ATOM 2064 N N . ASN A 1 275 ? 19.086 -7.152 -16.185 1.00 89.06 275 ASN A N 1
ATOM 2065 C CA . ASN A 1 275 ? 20.354 -7.852 -16.457 1.00 89.06 275 ASN A CA 1
ATOM 2066 C C . ASN A 1 275 ? 21.600 -6.963 -16.282 1.00 89.06 275 ASN A C 1
ATOM 2068 O O . ASN A 1 275 ? 22.601 -7.122 -16.982 1.00 89.06 275 ASN A O 1
ATOM 2072 N N . GLY A 1 276 ? 21.556 -6.011 -15.346 1.00 80.75 276 GLY A N 1
ATOM 2073 C CA . GLY A 1 276 ? 22.699 -5.145 -15.041 1.00 80.75 276 GLY A CA 1
ATOM 2074 C C . GLY A 1 276 ? 22.934 -4.073 -16.110 1.00 80.75 276 GLY A C 1
ATOM 2075 O O . GLY A 1 276 ? 23.791 -4.197 -16.990 1.00 80.75 276 GLY A O 1
ATOM 2076 N N . VAL A 1 277 ? 22.172 -2.986 -16.007 1.00 84.06 277 VAL A N 1
ATOM 2077 C CA . VAL A 1 277 ? 22.308 -1.790 -16.847 1.00 84.06 277 VAL A CA 1
ATOM 2078 C C . VAL A 1 277 ? 23.212 -0.751 -16.176 1.00 84.06 277 VAL A C 1
ATOM 2080 O O . VAL A 1 277 ? 23.139 -0.545 -14.961 1.00 84.06 277 VAL A O 1
ATOM 2083 N N . SER A 1 278 ? 24.094 -0.099 -16.934 1.00 82.25 278 SER A N 1
ATOM 2084 C CA . SER A 1 278 ? 24.875 1.030 -16.412 1.00 82.25 278 SER A CA 1
ATOM 2085 C C . SER A 1 278 ? 24.031 2.310 -16.363 1.00 82.25 278 SER A C 1
ATOM 2087 O O . SER A 1 278 ? 23.028 2.434 -17.065 1.00 82.25 278 SER A O 1
ATOM 2089 N N . ASP A 1 279 ? 24.432 3.291 -15.552 1.00 78.19 279 ASP A N 1
ATOM 2090 C CA . ASP A 1 279 ? 23.734 4.587 -15.514 1.00 78.19 279 ASP A CA 1
ATOM 2091 C C . ASP A 1 279 ? 23.802 5.326 -16.859 1.00 78.19 279 ASP A C 1
ATOM 2093 O O . ASP A 1 279 ? 22.877 6.051 -17.218 1.00 78.19 279 ASP A O 1
ATOM 2097 N N . ASP A 1 280 ? 24.868 5.123 -17.636 1.00 75.00 280 ASP A N 1
ATOM 2098 C CA . ASP A 1 280 ? 25.006 5.699 -18.977 1.00 75.00 280 ASP A CA 1
ATOM 2099 C C . ASP A 1 280 ? 24.065 5.033 -19.985 1.00 75.00 280 ASP A C 1
ATOM 2101 O O . ASP A 1 280 ? 23.423 5.720 -20.780 1.00 75.00 280 ASP A O 1
ATOM 2105 N N . GLU A 1 281 ? 23.920 3.708 -19.917 1.00 77.12 281 GLU A N 1
ATOM 2106 C CA . GLU A 1 281 ? 22.964 2.957 -20.735 1.00 77.12 281 GLU A CA 1
ATOM 2107 C C . GLU A 1 281 ? 21.520 3.345 -20.394 1.00 77.12 281 GLU A C 1
ATOM 2109 O O . GLU A 1 281 ? 20.719 3.583 -21.297 1.00 77.12 281 GLU A O 1
ATOM 2114 N N . LEU A 1 282 ? 21.199 3.504 -19.105 1.00 75.06 282 LEU A N 1
ATOM 2115 C CA . LEU A 1 282 ? 19.900 4.024 -18.672 1.00 75.06 282 LEU A CA 1
ATOM 2116 C C . LEU A 1 282 ? 19.669 5.451 -19.151 1.00 75.06 282 LEU A C 1
ATOM 2118 O O . LEU A 1 282 ? 18.580 5.756 -19.619 1.00 75.06 282 LEU A O 1
ATOM 2122 N N . ARG A 1 283 ? 20.673 6.332 -19.077 1.00 73.88 283 ARG A N 1
ATOM 2123 C CA . ARG A 1 283 ? 20.548 7.698 -19.602 1.00 73.88 283 ARG A CA 1
ATOM 2124 C C . ARG A 1 283 ? 20.215 7.700 -21.087 1.00 73.88 283 ARG A C 1
ATOM 2126 O O . ARG A 1 283 ? 19.369 8.491 -21.486 1.00 73.88 283 ARG A O 1
ATOM 2133 N N . LEU A 1 284 ? 20.821 6.818 -21.879 1.00 70.44 284 LEU A N 1
ATOM 2134 C CA . LEU A 1 284 ? 20.497 6.674 -23.299 1.00 70.44 284 LEU A CA 1
ATOM 2135 C C . LEU A 1 284 ? 19.053 6.192 -23.494 1.00 70.44 284 LEU A C 1
ATOM 2137 O O . LEU A 1 284 ? 18.300 6.828 -24.227 1.00 70.44 284 LEU A O 1
ATOM 2141 N N . ILE A 1 285 ? 18.635 5.144 -22.776 1.00 70.00 285 ILE A N 1
ATOM 2142 C CA . ILE A 1 285 ? 17.261 4.610 -22.830 1.00 70.00 285 ILE A CA 1
ATOM 2143 C C . ILE A 1 285 ? 16.237 5.683 -22.417 1.00 70.00 285 ILE A C 1
ATOM 2145 O O . ILE A 1 285 ? 15.230 5.879 -23.093 1.00 70.00 285 ILE A O 1
ATOM 2149 N N . VAL A 1 286 ? 16.517 6.444 -21.357 1.00 68.50 286 VAL A N 1
ATOM 2150 C CA . VAL A 1 286 ? 15.657 7.535 -20.876 1.00 68.50 286 VAL A CA 1
ATOM 2151 C C . VAL A 1 286 ? 15.694 8.744 -21.815 1.00 68.50 286 VAL A C 1
ATOM 2153 O O . VAL A 1 286 ? 14.678 9.400 -22.019 1.00 68.50 286 VAL A O 1
ATOM 2156 N N . GLN A 1 287 ? 16.809 9.055 -22.469 1.00 67.75 287 GLN A N 1
ATOM 2157 C CA . GLN A 1 287 ? 16.836 10.108 -23.490 1.00 67.75 287 GLN A CA 1
ATOM 2158 C C . GLN A 1 287 ? 15.949 9.759 -24.692 1.00 67.75 287 GLN A C 1
ATOM 2160 O O . GLN A 1 287 ? 15.297 10.656 -25.235 1.00 67.75 287 GLN A O 1
ATOM 2165 N N . CYS A 1 288 ? 15.830 8.477 -25.051 1.00 62.06 288 CYS A N 1
ATOM 2166 C CA . CYS A 1 288 ? 14.852 8.014 -26.040 1.00 62.06 288 CYS A CA 1
ATOM 2167 C C . CYS A 1 288 ? 13.396 8.246 -25.584 1.00 62.06 288 CYS A C 1
ATOM 2169 O O . CYS A 1 288 ? 12.534 8.445 -26.437 1.00 62.06 288 CYS A O 1
ATOM 2171 N N . THR A 1 289 ? 13.135 8.300 -24.268 1.00 56.81 289 THR A N 1
ATOM 2172 C CA . THR A 1 289 ? 11.821 8.644 -23.674 1.00 56.81 289 THR A CA 1
ATOM 2173 C C . THR A 1 289 ? 11.539 10.152 -23.609 1.00 56.81 289 THR A C 1
ATOM 2175 O O . THR A 1 289 ? 10.431 10.556 -23.262 1.00 56.81 289 THR A O 1
ATOM 2178 N N . SER A 1 290 ? 12.515 11.013 -23.930 1.00 55.47 290 SER A N 1
ATOM 2179 C CA . SER A 1 290 ? 12.333 12.465 -23.820 1.00 55.47 290 SER A CA 1
ATOM 2180 C C . SER A 1 290 ? 11.265 12.995 -24.790 1.00 55.47 290 SER A C 1
ATOM 2182 O O . SER A 1 290 ? 11.116 12.522 -25.919 1.00 55.47 290 SER A O 1
ATOM 2184 N N . ALA A 1 291 ? 10.535 14.026 -24.346 1.00 51.38 291 ALA A N 1
ATOM 2185 C CA . ALA A 1 291 ? 9.346 14.600 -24.991 1.00 51.38 291 ALA A CA 1
ATOM 2186 C C . ALA A 1 291 ? 9.494 14.975 -26.482 1.00 51.38 291 ALA A C 1
ATOM 2188 O O . ALA A 1 291 ? 8.493 15.183 -27.160 1.00 51.38 291 ALA A O 1
ATOM 2189 N N . ALA A 1 292 ? 10.717 15.038 -27.016 1.00 49.38 292 ALA A N 1
ATOM 2190 C CA . ALA A 1 292 ? 10.987 15.322 -28.423 1.00 49.38 292 ALA A CA 1
ATOM 2191 C C . ALA A 1 292 ? 10.435 14.259 -29.398 1.00 49.38 292 ALA A C 1
ATOM 2193 O O . ALA A 1 292 ? 10.252 14.572 -30.574 1.00 49.38 292 ALA A O 1
ATOM 2194 N N . ARG A 1 293 ? 10.166 13.024 -28.943 1.00 57.69 293 ARG A N 1
ATOM 2195 C CA . ARG A 1 293 ? 9.584 11.946 -29.774 1.00 57.69 293 ARG A CA 1
ATOM 2196 C C . ARG A 1 293 ? 8.105 11.663 -29.496 1.00 57.69 293 ARG A C 1
ATOM 2198 O O . ARG A 1 293 ? 7.498 10.886 -30.230 1.00 57.69 293 ARG A O 1
ATOM 2205 N N . TRP A 1 294 ? 7.520 12.287 -28.472 1.00 56.38 294 TRP A N 1
ATOM 2206 C CA . TRP A 1 294 ? 6.130 12.049 -28.087 1.00 56.38 294 TRP A CA 1
ATOM 2207 C C . TRP A 1 294 ? 5.191 12.988 -28.864 1.00 56.38 294 TRP A C 1
ATOM 2209 O O . TRP A 1 294 ? 5.382 14.208 -28.816 1.00 56.38 294 TRP A O 1
ATOM 2219 N N . PRO A 1 295 ? 4.167 12.484 -29.578 1.00 54.00 295 PRO A N 1
ATOM 2220 C CA . PRO A 1 295 ? 3.143 13.355 -30.145 1.00 54.00 295 PRO A CA 1
ATOM 2221 C C . PRO A 1 295 ? 2.424 14.092 -29.004 1.00 54.00 295 PRO A C 1
ATOM 2223 O O . PRO A 1 295 ? 2.158 13.481 -27.970 1.00 54.00 295 PRO A O 1
ATOM 2226 N N . PRO A 1 296 ? 2.092 15.391 -29.138 1.00 53.31 296 PRO A N 1
ATOM 2227 C CA . PRO A 1 296 ? 1.398 16.112 -28.076 1.00 53.31 296 PRO A CA 1
ATOM 2228 C C . PRO A 1 296 ? 0.137 15.339 -27.659 1.00 53.31 296 PRO A C 1
ATOM 2230 O O . PRO A 1 296 ? -0.539 14.783 -28.532 1.00 53.31 296 PRO A O 1
ATOM 2233 N N . PRO A 1 297 ? -0.182 15.272 -26.351 1.00 55.62 297 PRO A N 1
ATOM 2234 C CA . PRO A 1 297 ? -1.343 14.527 -25.888 1.00 55.62 297 PRO A CA 1
ATOM 2235 C C . PRO A 1 297 ? -2.585 15.000 -26.643 1.00 55.62 297 PRO A C 1
ATOM 2237 O O . PRO A 1 297 ? -2.798 16.206 -26.807 1.00 55.62 297 PRO A O 1
ATOM 2240 N N . ALA A 1 298 ? -3.399 14.050 -27.114 1.00 52.00 298 ALA A N 1
ATOM 2241 C CA . ALA A 1 298 ? -4.688 14.379 -27.703 1.00 52.00 298 ALA A CA 1
ATOM 2242 C C . ALA A 1 298 ? -5.474 15.245 -26.701 1.00 52.00 298 ALA A C 1
ATOM 2244 O O . ALA A 1 298 ? -5.436 14.963 -25.498 1.00 52.00 298 ALA A O 1
ATOM 2245 N N . PRO A 1 299 ? -6.153 16.315 -27.151 1.00 44.66 299 PRO A N 1
ATOM 2246 C CA . PRO A 1 299 ? -6.877 17.195 -26.249 1.00 44.66 299 PRO A CA 1
ATOM 2247 C C . PRO A 1 299 ? -7.873 16.372 -25.429 1.00 44.66 299 PRO A C 1
ATOM 2249 O O . PRO A 1 299 ? -8.789 15.754 -25.972 1.00 44.66 299 PRO A O 1
ATOM 2252 N N . SER A 1 300 ? -7.663 16.338 -24.113 1.00 44.50 300 SER A N 1
ATOM 2253 C CA . SER A 1 300 ? -8.558 15.636 -23.201 1.00 44.50 300 SER A CA 1
ATOM 2254 C C . SER A 1 300 ? -9.940 16.299 -23.236 1.00 44.50 300 SER A C 1
ATOM 2256 O O . SER A 1 300 ? -10.023 17.529 -23.156 1.00 44.50 300 SER A O 1
ATOM 2258 N N . PRO A 1 301 ? -11.044 15.529 -23.290 1.00 40.31 301 PRO A N 1
ATOM 2259 C CA . PRO A 1 301 ? -12.389 16.081 -23.148 1.00 40.31 301 PRO A CA 1
ATOM 2260 C C . PRO A 1 301 ? -12.645 16.652 -21.742 1.00 40.31 301 PRO A C 1
ATOM 2262 O O . PRO A 1 301 ? -13.680 17.280 -21.523 1.00 40.31 301 PRO A O 1
ATOM 2265 N N . ILE A 1 302 ? -11.713 16.484 -20.793 1.00 43.94 302 ILE A N 1
ATOM 2266 C CA . ILE A 1 302 ? -11.768 17.081 -19.455 1.00 43.94 302 ILE A CA 1
ATOM 2267 C C . ILE A 1 302 ? -11.440 18.578 -19.565 1.00 43.94 302 ILE A C 1
ATOM 2269 O O . ILE A 1 302 ? -10.367 19.064 -19.208 1.00 43.94 302 ILE A O 1
ATOM 2273 N N . THR A 1 303 ? -12.403 19.337 -20.074 1.00 40.12 303 THR A N 1
ATOM 2274 C CA . THR A 1 303 ? -12.432 20.790 -19.949 1.00 40.12 303 THR A CA 1
ATOM 2275 C C . THR A 1 303 ? -12.827 21.106 -18.515 1.00 40.12 303 THR A C 1
ATOM 2277 O O . THR A 1 303 ? -13.983 20.978 -18.130 1.00 40.12 303 THR A O 1
ATOM 2280 N N . THR A 1 304 ? -11.844 21.524 -17.718 1.00 38.09 304 THR A N 1
ATOM 2281 C CA . THR A 1 304 ? -11.991 22.049 -16.352 1.00 38.09 304 THR A CA 1
ATOM 2282 C C . THR A 1 304 ? -12.548 21.063 -15.319 1.00 38.09 304 THR A C 1
ATOM 2284 O O . THR A 1 304 ? -13.734 20.759 -15.285 1.00 38.09 304 THR A O 1
ATOM 2287 N N . CYS A 1 305 ? -11.705 20.651 -14.368 1.00 31.89 305 CYS A N 1
ATOM 2288 C CA . CYS A 1 305 ? -12.204 20.280 -13.047 1.00 31.89 305 CYS A CA 1
ATOM 2289 C C . CYS A 1 305 ? -12.931 21.522 -12.491 1.00 31.89 305 CYS A C 1
ATOM 2291 O O . CYS A 1 305 ? -12.280 22.565 -12.333 1.00 31.89 305 CYS A O 1
ATOM 2293 N N . PRO A 1 306 ? -14.261 21.501 -12.285 1.00 36.22 306 PRO A N 1
ATOM 2294 C CA . PRO A 1 306 ? -14.955 22.663 -11.758 1.00 36.22 306 PRO A CA 1
ATOM 2295 C C . PRO A 1 306 ? -14.374 22.958 -10.377 1.00 36.22 306 PRO A C 1
ATOM 2297 O O . PRO A 1 306 ? -14.409 22.107 -9.489 1.00 36.22 306 PRO A O 1
ATOM 2300 N N . ARG A 1 307 ? -13.817 24.164 -10.197 1.00 33.72 307 ARG A N 1
ATOM 2301 C CA . ARG A 1 307 ? -13.399 24.642 -8.873 1.00 33.72 307 ARG A CA 1
ATOM 2302 C C . ARG A 1 307 ? -14.553 24.395 -7.894 1.00 33.72 307 ARG A C 1
ATOM 2304 O O . ARG A 1 307 ? -15.694 24.711 -8.256 1.00 33.72 307 ARG A O 1
ATOM 2311 N N . PRO A 1 308 ? -14.298 23.861 -6.687 1.00 35.34 308 PRO A N 1
ATOM 2312 C CA . PRO A 1 308 ? -15.354 23.678 -5.706 1.00 35.34 308 PRO A CA 1
ATOM 2313 C C . PRO A 1 308 ? -16.032 25.031 -5.480 1.00 35.34 308 PRO A C 1
ATOM 2315 O O . PRO A 1 308 ? -15.394 26.013 -5.098 1.00 35.34 308 PRO A O 1
ATOM 2318 N N . ARG A 1 309 ? -17.331 25.115 -5.792 1.00 34.22 309 ARG A N 1
ATOM 2319 C CA . ARG A 1 309 ? -18.133 26.271 -5.384 1.00 34.22 309 ARG A CA 1
ATOM 2320 C C . ARG A 1 309 ? -18.131 26.286 -3.853 1.00 34.22 309 ARG A C 1
ATOM 2322 O O . ARG A 1 309 ? -18.325 25.216 -3.273 1.00 34.22 309 ARG A O 1
ATOM 2329 N N . PRO A 1 310 ? -17.938 27.442 -3.194 1.00 32.62 310 PRO A N 1
ATOM 2330 C CA . PRO A 1 310 ? -18.004 27.510 -1.741 1.00 32.62 310 PRO A CA 1
ATOM 2331 C C . PRO A 1 310 ? -19.337 26.916 -1.283 1.00 32.62 310 PRO A C 1
ATOM 2333 O O . PRO A 1 310 ? -20.399 27.276 -1.799 1.00 32.62 310 PRO A O 1
ATOM 2336 N N . ALA A 1 311 ? -19.261 25.942 -0.377 1.00 35.53 311 ALA A N 1
ATOM 2337 C CA . ALA A 1 311 ? -20.405 25.191 0.103 1.00 35.53 311 ALA A CA 1
ATOM 2338 C C . ALA A 1 311 ? -21.369 26.125 0.848 1.00 35.5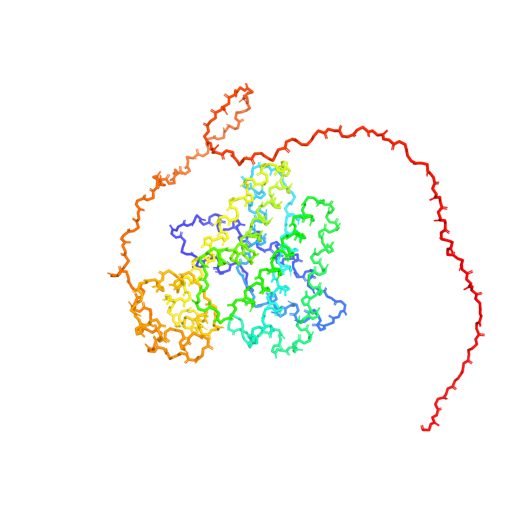3 311 ALA A C 1
ATOM 2340 O O . ALA A 1 311 ? -21.267 26.332 2.053 1.00 35.53 311 ALA A O 1
ATOM 2341 N N . SER A 1 312 ? -22.356 26.683 0.149 1.00 33.81 312 SER A N 1
ATOM 2342 C CA . SER A 1 312 ? -23.554 27.172 0.817 1.00 33.81 312 SER A CA 1
ATOM 2343 C C . SER A 1 312 ? -24.326 25.944 1.299 1.00 33.81 312 SER A C 1
ATOM 2345 O O . SER A 1 312 ? -24.939 25.234 0.498 1.00 33.81 312 SER A O 1
ATOM 2347 N N . HIS A 1 313 ? -24.262 25.671 2.601 1.00 40.53 313 HIS A N 1
ATOM 2348 C CA . HIS A 1 313 ? -25.064 24.658 3.276 1.00 40.53 313 HIS A CA 1
ATOM 2349 C C . HIS A 1 313 ? -26.528 24.720 2.818 1.00 40.53 313 HIS A C 1
ATOM 2351 O O . HIS A 1 313 ? -27.246 25.663 3.147 1.00 40.53 313 HIS A O 1
ATOM 2357 N N . ARG A 1 314 ? -26.972 23.698 2.078 1.00 31.00 314 ARG A N 1
ATOM 2358 C CA . ARG A 1 314 ? -28.356 23.197 2.023 1.00 31.00 314 ARG A CA 1
ATOM 2359 C C . ARG A 1 314 ? -28.375 21.945 1.148 1.00 31.00 314 ARG A C 1
ATOM 2361 O O . ARG A 1 314 ? -28.600 22.017 -0.057 1.00 31.00 314 ARG A O 1
ATOM 2368 N N . PHE A 1 315 ? -28.209 20.782 1.774 1.00 30.44 315 PHE A N 1
ATOM 2369 C CA . PHE A 1 315 ? -28.712 19.531 1.208 1.00 30.44 315 PHE A CA 1
ATOM 2370 C C . PHE A 1 315 ? -30.241 19.669 1.102 1.00 30.44 315 PHE A C 1
ATOM 2372 O O . PHE A 1 315 ? -30.983 19.460 2.064 1.00 30.44 315 PHE A O 1
ATOM 2379 N N . ARG A 1 316 ? -30.735 20.133 -0.051 1.00 29.02 316 ARG A N 1
ATOM 2380 C CA . ARG A 1 316 ? -32.169 20.142 -0.345 1.00 29.02 316 ARG A CA 1
ATOM 2381 C C . ARG A 1 316 ? -32.603 18.694 -0.551 1.00 29.02 316 ARG A C 1
ATOM 2383 O O . ARG A 1 316 ? -32.315 18.093 -1.577 1.00 29.02 316 ARG A O 1
ATOM 2390 N N . ARG A 1 317 ? -33.355 18.157 0.413 1.00 37.34 317 ARG A N 1
ATOM 2391 C CA . ARG A 1 317 ? -34.288 17.051 0.159 1.00 37.34 317 ARG A CA 1
ATOM 2392 C C . ARG A 1 317 ? -35.240 17.446 -0.979 1.00 37.34 317 ARG A C 1
ATOM 2394 O O . ARG A 1 317 ? -35.741 18.573 -0.946 1.00 37.34 317 ARG A O 1
ATOM 2401 N N . ARG A 1 318 ? -35.542 16.482 -1.865 1.00 29.11 318 ARG A N 1
ATOM 2402 C CA . ARG A 1 318 ? -36.634 16.359 -2.877 1.00 29.11 318 ARG A CA 1
ATOM 2403 C C . ARG A 1 318 ? -36.030 16.039 -4.253 1.00 29.11 318 ARG A C 1
ATOM 2405 O O . ARG A 1 318 ? -35.026 16.633 -4.598 1.00 29.11 318 ARG A O 1
ATOM 2412 N N . ARG A 1 319 ? -36.595 15.189 -5.110 1.00 27.12 319 ARG A N 1
ATOM 2413 C CA . ARG A 1 319 ? -37.838 14.393 -5.163 1.00 27.12 319 ARG A CA 1
ATOM 2414 C C . ARG A 1 319 ? -37.643 13.404 -6.328 1.00 27.12 319 ARG A C 1
ATOM 2416 O O . ARG A 1 319 ? -36.889 13.707 -7.245 1.00 27.12 319 ARG A O 1
ATOM 2423 N N . GLU A 1 320 ? -38.338 12.275 -6.290 1.00 33.06 320 GLU A N 1
ATOM 2424 C CA . GLU A 1 320 ? -38.436 11.297 -7.383 1.00 33.06 320 GLU A CA 1
ATOM 2425 C C . GLU A 1 320 ? -38.859 11.948 -8.720 1.00 33.06 320 GLU A C 1
ATOM 2427 O O . GLU A 1 320 ? -39.768 12.782 -8.745 1.00 33.06 320 GLU A O 1
ATOM 2432 N N . GLY A 1 321 ? -38.204 11.557 -9.822 1.00 26.53 321 GLY A N 1
ATOM 2433 C CA . GLY A 1 321 ? -38.528 11.928 -11.210 1.00 26.53 321 GLY A CA 1
ATOM 2434 C C . GLY A 1 321 ? -37.373 11.594 -12.176 1.00 26.53 321 GLY A C 1
ATOM 2435 O O . GLY A 1 321 ? -36.219 11.734 -11.779 1.00 26.53 321 GLY A O 1
ATOM 2436 N N . PRO A 1 322 ? -37.630 11.093 -13.402 1.00 34.03 322 PRO A N 1
ATOM 2437 C CA . PRO A 1 322 ? -36.729 10.160 -14.079 1.00 34.03 322 PRO A CA 1
ATOM 2438 C C . PRO A 1 322 ? -35.654 10.872 -14.907 1.00 34.03 322 PRO A C 1
ATOM 2440 O O . PRO A 1 322 ? -35.973 11.699 -15.757 1.00 34.03 322 PRO A O 1
ATOM 2443 N N . CYS A 1 323 ? -34.385 10.496 -14.728 1.00 25.67 323 CYS A N 1
ATOM 2444 C CA . CYS A 1 323 ? -33.308 10.917 -15.622 1.00 25.67 323 CYS A CA 1
ATOM 2445 C C . CYS A 1 323 ? -32.753 9.700 -16.364 1.00 25.67 323 CYS A C 1
ATOM 2447 O O . CYS A 1 323 ? -31.963 8.912 -15.848 1.00 25.67 323 CYS A O 1
ATOM 2449 N N . SER A 1 324 ? -33.249 9.519 -17.583 1.00 28.30 324 SER A N 1
ATOM 2450 C CA . SER A 1 324 ? -32.713 8.595 -18.568 1.00 28.30 324 SER A CA 1
ATOM 2451 C C . SER A 1 324 ? -31.605 9.268 -19.380 1.00 28.30 324 SER A C 1
ATOM 2453 O O . SER A 1 324 ? -31.812 10.385 -19.848 1.00 28.30 324 SER A O 1
ATOM 2455 N N . ARG A 1 325 ? -30.564 8.479 -19.689 1.00 28.91 325 ARG A N 1
ATOM 2456 C CA . ARG A 1 325 ? -29.544 8.642 -20.750 1.00 28.91 325 ARG A CA 1
ATOM 2457 C C . ARG A 1 325 ? -28.313 9.474 -20.380 1.00 28.91 325 ARG A C 1
ATOM 2459 O O . ARG A 1 325 ? -28.375 10.693 -20.410 1.00 28.91 325 ARG A O 1
ATOM 2466 N N . LEU A 1 326 ? -27.197 8.771 -20.139 1.00 27.75 326 LEU A N 1
ATOM 2467 C CA . LEU A 1 326 ? -25.844 9.026 -20.680 1.00 27.75 326 LEU A CA 1
ATOM 2468 C C . LEU A 1 326 ? -24.821 8.073 -20.016 1.00 27.75 326 LEU A C 1
ATOM 2470 O O . LEU A 1 326 ? -24.051 8.491 -19.167 1.00 27.75 326 LEU A O 1
ATOM 2474 N N . TRP A 1 327 ? -24.856 6.781 -20.372 1.00 28.09 327 TRP A N 1
ATOM 2475 C CA . TRP A 1 327 ? -23.691 5.871 -20.430 1.00 28.09 327 TRP A CA 1
ATOM 2476 C C . TRP A 1 327 ? -24.133 4.534 -21.063 1.00 28.09 327 TRP A C 1
ATOM 2478 O O . TRP A 1 327 ? -25.246 4.078 -20.765 1.00 28.09 327 TRP A O 1
ATOM 2488 N N . PRO A 1 328 ? -23.344 3.899 -21.950 1.00 27.92 328 PRO A N 1
ATOM 2489 C CA . PRO A 1 328 ? -23.691 2.599 -22.522 1.00 27.92 328 PRO A CA 1
ATOM 2490 C C . PRO A 1 328 ? -23.718 1.517 -21.432 1.00 27.92 328 PRO A C 1
ATOM 2492 O O . PRO A 1 328 ? -22.772 1.362 -20.663 1.00 27.92 328 PRO A O 1
ATOM 2495 N N . ARG A 1 329 ? -24.828 0.772 -21.352 1.00 28.55 329 ARG A N 1
ATOM 2496 C CA . ARG A 1 329 ? -24.957 -0.406 -20.481 1.00 28.55 329 ARG A CA 1
ATOM 2497 C C . ARG A 1 329 ? -24.189 -1.585 -21.093 1.00 28.55 329 ARG A C 1
ATOM 2499 O O . ARG A 1 329 ? -24.316 -1.785 -22.302 1.00 28.55 329 ARG A O 1
ATOM 2506 N N . PRO A 1 330 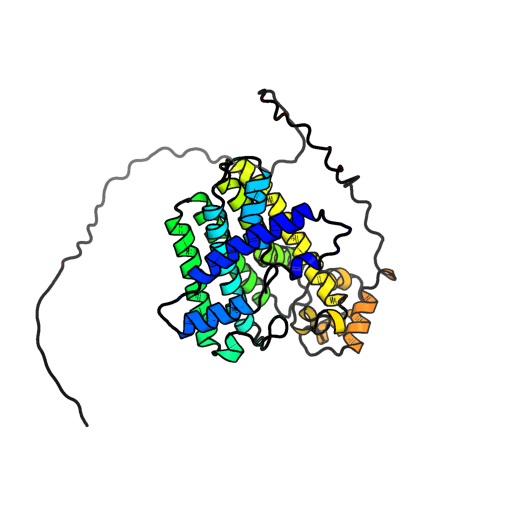? -23.493 -2.411 -20.295 1.00 29.44 330 PRO A N 1
ATOM 2507 C CA . PRO A 1 330 ? -22.995 -3.693 -20.771 1.00 29.44 330 PRO A CA 1
ATOM 2508 C C . PRO A 1 330 ? -24.175 -4.607 -21.138 1.00 29.44 330 PRO A C 1
ATOM 2510 O O . PRO A 1 330 ? -25.195 -4.664 -20.442 1.00 29.44 330 PRO A O 1
ATOM 2513 N N . SER A 1 331 ? -24.043 -5.281 -22.276 1.00 31.12 331 SER A N 1
ATOM 2514 C CA . SER A 1 331 ? -24.983 -6.261 -22.818 1.00 31.12 331 SER A CA 1
ATOM 2515 C C . SER A 1 331 ? -25.323 -7.336 -21.783 1.00 31.12 331 SER A C 1
ATOM 2517 O O . SER A 1 331 ? -24.448 -7.978 -21.209 1.00 31.12 331 SER A O 1
ATOM 2519 N N . SER A 1 332 ? -26.620 -7.504 -21.527 1.00 29.66 332 SER A N 1
ATOM 2520 C CA . SER A 1 332 ? -27.168 -8.497 -20.602 1.00 29.66 332 SER A CA 1
ATOM 2521 C C . SER A 1 332 ? -26.956 -9.918 -21.143 1.00 29.66 332 SER A C 1
ATOM 2523 O O . SER A 1 332 ? -27.117 -10.111 -22.348 1.00 29.66 332 SER A O 1
ATOM 2525 N N . PRO A 1 333 ? -26.677 -10.923 -20.296 1.00 32.12 333 PRO A N 1
ATOM 2526 C CA . PRO A 1 333 ? -26.668 -12.313 -20.728 1.00 32.12 333 PRO A CA 1
ATOM 2527 C C . PRO A 1 333 ? -28.100 -12.790 -21.007 1.00 32.12 333 PRO A C 1
ATOM 2529 O O . PRO A 1 333 ? -29.058 -12.400 -20.333 1.00 32.12 333 PRO A O 1
ATOM 2532 N N . GLU A 1 334 ? -28.231 -13.626 -22.032 1.00 31.27 334 GLU A N 1
ATOM 2533 C CA . GLU A 1 334 ? -29.480 -14.224 -22.490 1.00 31.27 334 GLU A CA 1
ATOM 2534 C C . GLU A 1 334 ? -30.256 -14.910 -21.357 1.00 31.27 334 GLU A C 1
ATOM 2536 O O . GLU A 1 334 ? -29.717 -15.648 -20.527 1.00 31.27 334 GLU A O 1
ATOM 2541 N N . ARG A 1 335 ? -31.570 -14.672 -21.352 1.00 27.11 335 ARG A N 1
ATOM 2542 C CA . ARG A 1 335 ? -32.537 -15.333 -20.478 1.00 27.11 335 ARG A CA 1
ATOM 2543 C C . ARG A 1 335 ? -32.523 -16.835 -20.762 1.00 27.11 335 ARG A C 1
ATOM 2545 O O . ARG A 1 335 ? -32.939 -17.257 -21.835 1.00 27.11 335 ARG A O 1
ATOM 2552 N N . ARG A 1 336 ? -32.127 -17.645 -19.779 1.00 30.98 336 ARG A N 1
ATOM 2553 C CA . ARG A 1 336 ? -32.511 -19.061 -19.727 1.00 30.98 336 ARG A CA 1
ATOM 2554 C C . ARG A 1 336 ? -33.834 -19.188 -18.978 1.00 30.98 336 ARG A C 1
ATOM 2556 O O . ARG A 1 336 ? -33.997 -18.633 -17.893 1.00 30.98 336 ARG A O 1
ATOM 2563 N N . GLU A 1 337 ? -34.779 -19.880 -19.601 1.00 32.44 337 GLU A N 1
ATOM 2564 C CA . GLU A 1 337 ? -36.113 -20.170 -19.074 1.00 32.44 337 GLU A CA 1
ATOM 2565 C C . GLU A 1 337 ? -36.073 -20.975 -17.757 1.00 32.44 337 GLU A C 1
ATOM 2567 O O . GLU A 1 337 ? -35.140 -21.752 -17.528 1.00 32.44 337 GLU A O 1
ATOM 2572 N N . PRO A 1 338 ? -37.087 -20.834 -16.883 1.00 29.67 338 PRO A N 1
ATOM 2573 C CA . PRO A 1 338 ? -37.161 -21.581 -15.634 1.00 29.67 338 PRO A CA 1
ATOM 2574 C C . PRO A 1 338 ? -37.556 -23.045 -15.880 1.00 29.67 338 PRO A C 1
ATOM 2576 O O . PRO A 1 338 ? -38.660 -23.354 -16.325 1.00 29.67 338 PRO A O 1
ATOM 2579 N N . VAL A 1 339 ? -36.666 -23.971 -15.520 1.00 32.62 339 VAL A N 1
ATOM 2580 C CA . VAL A 1 339 ? -36.955 -25.411 -15.486 1.00 32.62 339 VAL A CA 1
ATOM 2581 C C . VAL A 1 339 ? -37.831 -25.733 -14.266 1.00 32.62 339 VAL A C 1
ATOM 2583 O O . VAL A 1 339 ? -37.491 -25.400 -13.132 1.00 32.62 339 VAL A O 1
ATOM 2586 N N . SER A 1 340 ? -38.967 -26.396 -14.502 1.00 30.38 340 SER A N 1
ATOM 2587 C CA . SER A 1 340 ? -39.929 -26.814 -13.469 1.00 30.38 340 SER A CA 1
ATOM 2588 C C . SER A 1 340 ? -39.343 -27.831 -12.464 1.00 30.38 340 SER A C 1
ATOM 2590 O O . SER A 1 340 ? -38.493 -28.645 -12.845 1.00 30.38 340 SER A O 1
ATOM 2592 N N . PRO A 1 341 ? -39.830 -27.884 -11.209 1.00 31.66 341 PRO A N 1
ATOM 2593 C CA . PRO A 1 341 ? -39.289 -28.779 -10.193 1.00 31.66 341 PRO A CA 1
ATOM 2594 C C . PRO A 1 341 ? -39.817 -30.212 -10.368 1.00 31.66 341 PRO A C 1
ATOM 2596 O O . PRO A 1 341 ? -40.927 -30.552 -9.947 1.00 31.66 341 PRO A O 1
ATOM 2599 N N . ARG A 1 342 ? -38.998 -31.101 -10.945 1.00 30.02 342 ARG A N 1
ATOM 2600 C CA . ARG A 1 342 ? -39.226 -32.551 -10.859 1.00 30.02 342 ARG A CA 1
ATOM 2601 C C . ARG A 1 342 ? -38.677 -33.103 -9.544 1.00 30.02 342 ARG A C 1
ATOM 2603 O O . ARG A 1 342 ? -37.490 -33.033 -9.247 1.00 30.02 342 ARG A O 1
ATOM 2610 N N . ARG A 1 343 ? -39.599 -33.691 -8.782 1.00 29.44 343 ARG A N 1
ATOM 2611 C CA . ARG A 1 343 ? -39.395 -34.513 -7.585 1.00 29.44 343 ARG A CA 1
ATOM 2612 C C . ARG A 1 343 ? -38.308 -35.568 -7.815 1.00 29.44 343 ARG A C 1
ATOM 2614 O O . ARG A 1 343 ? -38.459 -36.394 -8.709 1.00 29.44 343 ARG A O 1
ATOM 2621 N N . LEU A 1 344 ? -37.319 -35.641 -6.925 1.00 28.91 344 LEU A N 1
ATOM 2622 C CA . LEU A 1 344 ? -36.525 -36.851 -6.711 1.00 28.91 344 LEU A CA 1
ATOM 2623 C C . LEU A 1 344 ? -36.364 -37.098 -5.210 1.00 28.91 344 LEU A C 1
ATOM 2625 O O . LEU A 1 344 ? -35.968 -36.236 -4.431 1.00 28.91 344 LEU A O 1
ATOM 2629 N N . ARG A 1 345 ? -36.806 -38.293 -4.825 1.00 28.20 345 ARG A N 1
ATOM 2630 C CA . ARG A 1 345 ? -36.909 -38.811 -3.466 1.00 28.20 345 ARG A CA 1
ATOM 2631 C C . ARG A 1 345 ? -35.528 -39.131 -2.884 1.00 28.20 345 ARG A C 1
ATOM 2633 O O . ARG A 1 345 ? -34.697 -39.736 -3.545 1.00 28.20 345 ARG A O 1
ATOM 2640 N N . SER A 1 346 ? -35.377 -38.789 -1.607 1.00 28.12 346 SER A N 1
ATOM 2641 C CA . SER A 1 346 ? -34.638 -39.486 -0.543 1.00 28.12 346 SER A CA 1
ATOM 2642 C C . SER A 1 346 ? -33.595 -40.550 -0.932 1.00 28.12 346 SER A C 1
ATOM 2644 O O . SER A 1 346 ? -33.959 -41.679 -1.264 1.00 28.12 346 SER A O 1
ATOM 2646 N N . ARG A 1 347 ? -32.325 -40.284 -0.610 1.00 28.53 347 ARG A N 1
ATOM 2647 C CA . ARG A 1 347 ? -31.464 -41.258 0.082 1.00 28.53 347 ARG A CA 1
ATOM 2648 C C . ARG A 1 347 ? -30.631 -40.538 1.142 1.00 28.53 347 ARG A C 1
ATOM 2650 O O . ARG A 1 347 ? -29.757 -39.740 0.834 1.00 28.53 347 ARG A O 1
ATOM 2657 N N . ARG A 1 348 ? -30.965 -40.807 2.405 1.00 28.67 348 ARG A N 1
ATOM 2658 C CA . ARG A 1 348 ? -30.159 -40.464 3.578 1.00 28.67 348 ARG A CA 1
ATOM 2659 C C . ARG A 1 348 ? -28.978 -41.435 3.623 1.00 28.67 348 ARG A C 1
ATOM 2661 O O . ARG A 1 348 ? -29.214 -42.635 3.711 1.00 28.67 348 ARG A O 1
ATOM 2668 N N . HIS A 1 349 ? -27.749 -40.932 3.638 1.00 29.42 349 HIS A N 1
ATOM 2669 C CA . HIS A 1 349 ? -26.623 -41.652 4.227 1.00 29.42 349 HIS A CA 1
ATOM 2670 C C . HIS A 1 349 ? -26.108 -40.837 5.408 1.00 29.42 349 HIS A C 1
ATOM 2672 O O . HIS A 1 349 ? -25.572 -39.745 5.257 1.00 29.42 349 HIS A O 1
ATOM 2678 N N . ALA A 1 350 ? -26.374 -41.368 6.599 1.00 29.47 350 ALA A N 1
ATOM 2679 C CA . ALA A 1 350 ? -25.823 -40.901 7.853 1.00 29.47 350 ALA A CA 1
ATOM 2680 C C . ALA A 1 350 ? -24.383 -41.415 7.975 1.00 29.47 350 ALA A C 1
ATOM 2682 O O . ALA A 1 350 ? -24.155 -42.619 7.876 1.00 29.47 350 ALA A O 1
ATOM 2683 N N . LEU A 1 351 ? -23.432 -40.517 8.223 1.00 29.34 351 LEU A N 1
ATOM 2684 C CA . LEU A 1 351 ? -22.106 -40.866 8.726 1.00 29.34 351 LEU A CA 1
ATOM 2685 C C . LEU A 1 351 ? -22.059 -40.479 10.202 1.00 29.34 351 LEU A C 1
ATOM 2687 O O . LEU A 1 351 ? -22.001 -39.307 10.568 1.00 29.34 351 LEU A O 1
ATOM 2691 N N . SER A 1 352 ? -22.166 -41.498 11.051 1.00 29.78 352 SER A N 1
ATOM 2692 C CA . SER A 1 352 ? -22.026 -41.399 12.497 1.00 29.78 352 SER A CA 1
ATOM 2693 C C . SER A 1 352 ? -20.547 -41.347 12.881 1.00 29.78 352 SER A C 1
ATOM 2695 O O . SER A 1 352 ? -19.828 -42.323 12.673 1.00 29.78 352 SER A O 1
ATOM 2697 N N . TRP A 1 353 ? -20.111 -40.265 13.520 1.00 27.97 353 TRP A N 1
ATOM 2698 C CA . TRP A 1 353 ? -18.862 -40.245 14.279 1.00 27.97 353 TRP A CA 1
ATOM 2699 C C . TRP A 1 353 ? -19.129 -40.788 15.686 1.00 27.97 353 TRP A C 1
ATOM 2701 O O . TRP A 1 353 ? -19.709 -40.106 16.533 1.00 27.97 353 TRP A O 1
ATOM 2711 N N . ARG A 1 354 ? -18.741 -42.044 15.941 1.00 29.89 354 ARG A N 1
ATOM 2712 C CA . ARG A 1 354 ? -18.698 -42.601 17.299 1.00 29.89 354 ARG A CA 1
ATOM 2713 C C . ARG A 1 354 ? -17.352 -42.282 17.939 1.00 29.89 354 ARG A C 1
ATOM 2715 O O . ARG A 1 354 ? -16.299 -42.633 17.421 1.00 29.89 354 ARG A O 1
ATOM 2722 N N . ARG A 1 355 ? -17.441 -41.648 19.107 1.00 30.80 355 ARG A N 1
ATOM 2723 C CA . ARG A 1 355 ? -16.393 -41.554 20.123 1.00 30.80 355 ARG A CA 1
ATOM 2724 C C . ARG A 1 355 ? -15.968 -42.956 20.569 1.00 30.80 355 ARG A C 1
ATOM 2726 O O . ARG A 1 355 ? -16.829 -43.762 20.918 1.00 30.80 355 ARG A O 1
ATOM 2733 N N . ALA A 1 356 ? -14.666 -43.184 20.673 1.00 32.81 356 ALA A N 1
ATOM 2734 C CA . ALA A 1 356 ? -14.093 -44.161 21.589 1.00 32.81 356 ALA A CA 1
ATOM 2735 C C . ALA A 1 356 ? -13.068 -43.422 22.456 1.00 32.81 356 ALA A C 1
ATOM 2737 O O . ALA A 1 356 ? -12.147 -42.791 21.944 1.00 32.81 356 ALA A O 1
ATOM 2738 N N . GLY A 1 357 ? -13.296 -43.436 23.767 1.00 28.55 357 GLY A N 1
ATOM 2739 C CA . GLY A 1 357 ? -12.359 -42.964 24.777 1.00 28.55 357 GLY A CA 1
ATOM 2740 C C . GLY A 1 357 ? -11.836 -44.134 25.608 1.00 28.55 357 GLY A C 1
ATOM 2741 O O . GLY A 1 357 ? -12.501 -45.162 25.712 1.00 28.55 357 GLY A O 1
ATOM 2742 N N . GLY A 1 358 ? -10.680 -43.909 26.241 1.00 28.81 358 GLY A N 1
ATOM 2743 C CA . GLY A 1 358 ? -10.065 -44.760 27.271 1.00 28.81 358 GLY A CA 1
ATOM 2744 C C . GLY A 1 358 ? -8.974 -45.686 26.716 1.00 28.81 358 GLY A C 1
ATOM 2745 O O . GLY A 1 358 ? -9.191 -46.325 25.704 1.00 28.81 358 GLY A O 1
ATOM 2746 N N . THR A 1 359 ? -7.772 -45.827 27.286 1.00 32.16 359 THR A N 1
ATOM 2747 C CA . THR A 1 359 ? -7.272 -45.494 28.631 1.00 32.16 359 THR A CA 1
ATOM 2748 C C . THR A 1 359 ? -5.730 -45.566 28.686 1.00 32.16 359 THR A C 1
ATOM 2750 O O . THR A 1 359 ? -5.137 -46.489 28.149 1.00 32.16 359 THR A O 1
ATOM 2753 N N . ARG A 1 360 ? -5.130 -44.601 29.403 1.00 34.00 360 ARG A N 1
ATOM 2754 C CA . ARG A 1 360 ? -3.878 -44.577 30.213 1.00 34.00 360 ARG A CA 1
ATOM 2755 C C . ARG A 1 360 ? -2.864 -45.750 30.173 1.00 34.00 360 ARG A C 1
ATOM 2757 O O . ARG A 1 360 ? -3.226 -46.860 30.544 1.00 34.00 360 ARG A O 1
ATOM 2764 N N . ARG A 1 361 ? -1.560 -45.402 30.086 1.00 32.72 361 ARG A N 1
ATOM 2765 C CA . ARG A 1 361 ? -0.445 -45.591 31.083 1.00 32.72 361 ARG A CA 1
ATOM 2766 C C . ARG A 1 361 ? 0.899 -45.167 30.428 1.00 32.72 361 ARG A C 1
ATOM 2768 O O . ARG A 1 361 ? 1.146 -45.567 29.306 1.00 32.72 361 ARG A O 1
ATOM 2775 N N . ARG A 1 362 ? 1.618 -44.138 30.914 1.00 33.88 362 ARG A N 1
ATOM 2776 C CA . ARG A 1 362 ? 2.665 -44.050 31.978 1.00 33.88 362 ARG A CA 1
ATOM 2777 C C . ARG A 1 362 ? 4.055 -44.631 31.617 1.00 33.88 362 ARG A C 1
ATOM 2779 O O . ARG A 1 362 ? 4.164 -45.841 31.511 1.00 33.88 362 ARG A O 1
ATOM 2786 N N . GLY A 1 363 ? 5.068 -43.741 31.662 1.00 30.20 363 GLY A N 1
ATOM 2787 C CA . GLY A 1 363 ? 6.510 -43.976 31.929 1.00 30.20 363 GLY A CA 1
ATOM 2788 C C . GLY A 1 363 ? 7.311 -44.610 30.787 1.00 30.20 363 GLY A C 1
ATOM 2789 O O . GLY A 1 363 ? 6.759 -45.396 30.040 1.00 30.20 363 GLY A O 1
ATOM 2790 N N . SER A 1 364 ? 8.606 -44.388 30.578 1.00 33.72 364 SER A N 1
ATOM 2791 C CA . SER A 1 364 ? 9.641 -43.490 31.116 1.00 33.72 364 SER A CA 1
ATOM 2792 C C . SER A 1 364 ? 10.952 -43.874 30.402 1.00 33.72 364 SER A C 1
ATOM 2794 O O . SER A 1 364 ? 11.120 -45.047 30.092 1.00 33.72 364 SER A O 1
ATOM 2796 N N . ALA A 1 365 ? 11.878 -42.917 30.279 1.00 33.06 365 ALA A N 1
ATOM 2797 C CA . ALA A 1 365 ? 13.333 -43.093 30.123 1.00 33.06 365 ALA A CA 1
ATOM 2798 C C . ALA A 1 365 ? 13.925 -43.563 28.763 1.00 33.06 365 ALA A C 1
ATOM 2800 O O . ALA A 1 365 ? 13.799 -44.713 28.358 1.00 33.06 365 ALA A O 1
ATOM 2801 N N . SER A 1 366 ? 14.686 -42.651 28.137 1.00 35.91 366 SER A N 1
ATOM 2802 C CA . SER A 1 366 ? 15.958 -42.921 27.421 1.00 35.91 366 SER A CA 1
ATOM 2803 C C . SER A 1 366 ? 17.013 -43.530 28.380 1.00 35.91 366 SER A C 1
ATOM 2805 O O . SER A 1 366 ? 16.749 -43.514 29.586 1.00 35.91 366 SER A O 1
ATOM 2807 N N . PRO A 1 367 ? 18.239 -43.935 27.960 1.00 58.62 367 PRO A N 1
ATOM 2808 C CA . PRO A 1 367 ? 18.869 -43.842 26.628 1.00 58.62 367 PRO A CA 1
ATOM 2809 C C . PRO A 1 367 ? 19.628 -45.107 26.152 1.00 58.62 367 PRO A C 1
ATOM 2811 O O . PRO A 1 367 ? 19.928 -46.009 26.932 1.00 58.62 367 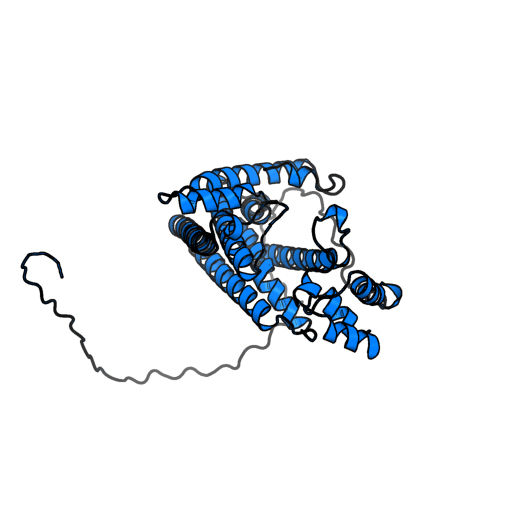PRO A O 1
ATOM 2814 N N . ALA A 1 368 ? 20.026 -45.090 24.877 1.00 45.06 368 ALA A N 1
ATOM 2815 C CA . ALA A 1 368 ? 21.357 -45.482 24.404 1.00 45.06 368 ALA A CA 1
ATOM 2816 C C . ALA A 1 368 ? 21.681 -44.657 23.152 1.00 45.06 368 ALA A C 1
ATOM 2818 O O . ALA A 1 368 ? 20.746 -44.489 22.332 1.00 45.06 368 ALA A O 1
#

Secondary structure (DSSP, 8-state):
--SHHHHTS-TTSS-HHHHHHHHHHHHHHHHHHHHHH--SSHHHHHHHHHHHHT----HHHHHHHHHHHHTTS---HHHHHHHHHHHHHHHHHHHHHHHHHTT-SEETTEE-HHHHH-HHHHHHHHHHHHHHHHHHHHHH--HHHHHHHHHHHHHHHHHHHHHHHTTT-TT--HHHHHHHHIIIIIHHHHHHHHHHHHHTT--HHHHHHHHHHHHHHHHHHHHHHHHHHHH--HHHHSS-TTHHHHHT---HHHHHHGGGS-HHHHHHHHHHTTS---HHHHHHHHHHTSGGGSPPPPPPS----PPPPP---------------SSPPPPPPPPPPPPP----------------------------

Radius of gyration: 26.2 Å; chains: 1; bounding box: 65×73×66 Å

Foldseek 3Di:
DALPVLVPPPCVPDPVVVSVLLRVLRVLLVVLLLVLQDDPDPLLSVQSVVLVVLDDPLNLLSLLQVLLVVVVFDFDSNLSSNLSNLLVLLVSLVVLLVCLVLVPQDDNRHGHSCNVSNNVSSNVSSVSSNVSSLVSVVVVPPPVLNVLVVVLSVLQVVLVVLQVVCFLVLQDAPVSQLSSLQNNWLSSQLSSNLNSCVRSVDDNVVSNVSSVVSNVVSSVVVLVVQVCLQVPDCVVRVDDRVVCQLRRGHHDLSNVLLVVDDPVLNVLSSCRRVPDDDPVNSVVNVVSSDPVRDDPPDDDPPPDPDDPDPDPDDPDDDDDDDDDDDDDDPDDDDDDDDDDDDDDDDDDDDDDDDDDDDDDDDDDDDDD

pLDDT: mean 77.71, std 25.42, range [25.67, 98.56]